Protein AF-A0A1Q6M5V7-F1 (afdb_monomer_lite)

Sequence (287 aa):
MIRSYKEEQELKEKILELRKKNYPYDKIAMELGTNESRVKLIIGLLVEEGKLDSLATNLYKKETEEKLKQILSMAKAKRNVSEISSSLGISVDRTYLYLDRLVEEGRLSIAEVYQCADEEIEKRVIELRKAGLGQREIMKEMKITKQDTLRRILDKLFSEGKIDSYKKVDKTKKRIVELLKYGYNAEEISRQLVKDEQNIRSLMAELIRDGVITQDEITQAREAKKEKIIELIRQGKGRREIIQKIGIKYKDLGDFLREIIESGELKKNKESSKVNRRDLIEQDDGR

Secondary structure (DSSP, 8-state):
----HHHHHHHHHHHHHHHHTT--HHHHHHHTT--HHHHHHHHHHHHHTTSS-GGGG-HHHHHHHHHHHHHHHHHHTT--HHHHHHHHT--HHHHHHHHHHHHHTTSS-HHHHHHH--SHHHHHHHHHHHTT--HHHHHHHTT---HHHHHHHHHHHHHTTSSS--S---HHHHHHHHHHHTT--HHHHHHHHT--HHHHHHHHHHHHHTTSS-HHHHHHHHHHHHHHHHHHHHTT--HHHHHHHHT--HHHHHHHHHHHHHTTSS---SSTTTTTTSTTSS-----

pLDDT: mean 75.74, std 14.86, range [33.25, 94.25]

Structure (mmCIF, N/CA/C/O backbone):
data_AF-A0A1Q6M5V7-F1
#
_entry.id   AF-A0A1Q6M5V7-F1
#
loop_
_atom_site.group_PDB
_atom_site.id
_atom_site.type_symbol
_atom_site.label_atom_id
_atom_site.label_alt_id
_atom_site.label_comp_id
_atom_site.label_asym_id
_atom_site.label_entity_id
_atom_site.label_seq_id
_atom_site.pdbx_PDB_ins_code
_atom_site.Cartn_x
_atom_site.Cartn_y
_atom_site.Cartn_z
_atom_site.occupancy
_atom_site.B_iso_or_equiv
_atom_site.auth_seq_id
_atom_site.auth_comp_id
_atom_site.auth_asym_id
_atom_site.auth_atom_id
_atom_site.pdbx_PDB_model_num
ATOM 1 N N . MET A 1 1 ? 31.500 0.461 -64.114 1.00 44.25 1 MET A N 1
ATOM 2 C CA . MET A 1 1 ? 31.671 1.921 -63.956 1.00 44.25 1 MET A CA 1
ATOM 3 C C . MET A 1 1 ? 32.237 2.184 -62.575 1.00 44.25 1 MET A C 1
ATOM 5 O O . MET A 1 1 ? 31.584 1.839 -61.598 1.00 44.25 1 MET A O 1
ATOM 9 N N . ILE A 1 2 ? 33.458 2.708 -62.499 1.00 50.44 2 ILE A N 1
ATOM 10 C CA . ILE A 1 2 ? 34.070 3.164 -61.247 1.00 50.44 2 ILE A CA 1
ATOM 11 C C . ILE A 1 2 ? 33.479 4.553 -60.989 1.00 50.44 2 ILE A C 1
ATOM 13 O O . ILE A 1 2 ? 33.695 5.450 -61.800 1.00 50.44 2 ILE A O 1
ATOM 17 N N . ARG A 1 3 ? 32.662 4.708 -59.939 1.00 58.41 3 ARG A N 1
ATOM 18 C CA . ARG A 1 3 ? 32.205 6.037 -59.499 1.00 58.41 3 ARG A CA 1
ATOM 19 C C . ARG A 1 3 ? 33.425 6.857 -59.095 1.00 58.41 3 ARG A C 1
ATOM 21 O O . ARG A 1 3 ? 34.374 6.308 -58.535 1.00 58.41 3 ARG A O 1
ATOM 28 N N . SER A 1 4 ? 33.414 8.149 -59.398 1.00 71.38 4 SER A N 1
ATOM 29 C CA . SER A 1 4 ? 34.496 9.040 -58.976 1.00 71.38 4 SER A CA 1
ATOM 30 C C . SER A 1 4 ? 34.565 9.064 -57.445 1.00 71.38 4 SER A C 1
ATOM 32 O O . SER A 1 4 ? 33.529 9.103 -56.785 1.00 71.38 4 SER A O 1
ATOM 34 N N . TYR A 1 5 ? 35.771 9.089 -56.867 1.00 73.62 5 TYR A N 1
ATOM 35 C CA . TYR A 1 5 ? 35.983 9.229 -55.415 1.00 73.62 5 TYR A CA 1
ATOM 36 C C . TYR A 1 5 ? 35.168 10.392 -54.819 1.00 73.62 5 TYR A C 1
ATOM 38 O O . TYR A 1 5 ? 34.670 10.320 -53.699 1.00 73.62 5 TYR A O 1
ATOM 46 N N . LYS A 1 6 ? 34.967 11.452 -55.610 1.00 76.81 6 LYS A N 1
ATOM 47 C CA . LYS A 1 6 ? 34.149 12.607 -55.237 1.00 76.81 6 LYS A CA 1
ATOM 48 C C . LYS A 1 6 ? 32.654 12.270 -55.122 1.00 76.81 6 LYS A C 1
ATOM 50 O O . LYS A 1 6 ? 32.013 12.678 -54.162 1.00 76.81 6 LYS A O 1
ATOM 55 N N . GLU A 1 7 ? 32.117 11.476 -56.047 1.00 77.75 7 GLU A N 1
ATOM 56 C CA . GLU A 1 7 ? 30.711 11.036 -56.041 1.00 77.75 7 GLU A CA 1
ATOM 57 C C . GLU A 1 7 ? 30.419 10.066 -54.888 1.00 77.75 7 GLU A C 1
ATOM 59 O O . GLU A 1 7 ? 29.315 10.041 -54.343 1.00 77.75 7 GLU A O 1
ATOM 64 N N . GLU A 1 8 ? 31.406 9.254 -54.502 1.00 79.75 8 GLU A N 1
ATOM 65 C CA . GLU A 1 8 ? 31.285 8.335 -53.369 1.00 79.75 8 GLU A CA 1
ATOM 66 C C . GLU A 1 8 ? 31.264 9.079 -52.026 1.00 79.75 8 GLU A C 1
ATOM 68 O O . GLU A 1 8 ? 30.464 8.742 -51.146 1.00 79.75 8 GLU A O 1
ATOM 73 N N . GLN A 1 9 ? 32.045 10.154 -51.912 1.00 83.56 9 GLN A N 1
ATOM 74 C CA . GLN A 1 9 ? 32.042 11.044 -50.752 1.00 83.56 9 GLN A CA 1
ATOM 75 C C . GLN A 1 9 ? 30.733 11.833 -50.646 1.00 83.56 9 GLN A C 1
ATOM 77 O O . GLN A 1 9 ? 30.125 11.851 -49.577 1.00 83.56 9 GLN A O 1
ATOM 82 N N . GLU A 1 10 ? 30.244 12.397 -51.753 1.00 87.56 10 GLU A N 1
ATOM 83 C CA . GLU A 1 10 ? 28.953 13.099 -51.788 1.00 87.56 10 GLU A CA 1
ATOM 84 C C . GLU A 1 10 ? 27.783 12.171 -51.423 1.00 87.56 10 GLU A C 1
ATOM 86 O O . GLU A 1 10 ? 26.876 12.558 -50.682 1.00 87.56 10 GLU A O 1
ATOM 91 N N . LEU A 1 11 ? 27.802 10.918 -51.894 1.00 88.19 11 LEU A N 1
ATOM 92 C CA . LEU A 1 11 ? 26.802 9.919 -51.514 1.00 88.19 11 LEU A CA 1
ATOM 93 C C . LEU A 1 11 ? 26.851 9.623 -50.008 1.00 88.19 11 LEU A C 1
ATOM 95 O O . LEU A 1 11 ? 25.809 9.527 -49.359 1.00 88.19 11 LEU A O 1
ATOM 99 N N . LYS A 1 12 ? 28.054 9.486 -49.446 1.00 90.19 12 LYS A N 1
ATOM 100 C CA . LYS A 1 12 ? 28.259 9.227 -48.019 1.00 90.19 12 LYS A CA 1
ATOM 101 C C . LYS A 1 12 ? 27.789 10.390 -47.140 1.00 90.19 12 LYS A C 1
ATOM 103 O O . LYS A 1 12 ? 27.168 10.139 -46.108 1.00 90.19 12 LYS A O 1
ATOM 108 N N . GLU A 1 13 ? 28.018 11.634 -47.553 1.00 90.94 13 GLU A N 1
ATOM 109 C CA . GLU A 1 13 ? 27.519 12.830 -46.857 1.00 90.94 13 GLU A CA 1
ATOM 110 C C . GLU A 1 13 ? 25.989 12.922 -46.894 1.00 90.94 13 GLU A C 1
ATOM 112 O O . GLU A 1 13 ? 25.360 13.101 -45.850 1.00 90.94 13 GLU A O 1
ATOM 117 N N . LYS A 1 14 ? 25.365 12.681 -48.053 1.00 91.88 14 LYS A N 1
ATOM 118 C CA . LYS A 1 14 ? 23.895 12.663 -48.171 1.00 91.88 14 LYS A CA 1
ATOM 119 C C . LYS A 1 14 ? 23.256 11.566 -47.313 1.00 91.88 14 LYS A C 1
ATOM 121 O O . LYS A 1 14 ? 22.248 11.805 -46.648 1.00 91.88 14 LYS A O 1
ATOM 126 N N . ILE A 1 15 ? 23.857 10.373 -47.264 1.00 91.56 15 ILE A N 1
ATOM 127 C CA . ILE A 1 15 ? 23.401 9.284 -46.382 1.00 91.56 15 ILE A CA 1
ATOM 128 C C . ILE A 1 15 ? 23.544 9.677 -44.906 1.00 91.56 15 ILE A C 1
ATOM 130 O O . ILE A 1 15 ? 22.645 9.391 -44.114 1.00 91.56 15 ILE A O 1
ATOM 134 N N . LEU A 1 16 ? 24.635 10.350 -44.526 1.00 91.06 16 LEU A N 1
ATOM 135 C CA . LEU A 1 16 ? 24.834 10.853 -43.166 1.00 91.06 16 LEU A CA 1
ATOM 136 C C . LEU A 1 16 ? 23.733 11.848 -42.766 1.00 91.06 16 LEU A C 1
ATOM 138 O O . LEU A 1 16 ? 23.158 11.716 -41.684 1.00 91.06 16 LEU A O 1
ATOM 142 N N . GLU A 1 17 ? 23.412 12.814 -43.629 1.00 90.94 17 GLU A N 1
ATOM 143 C CA . GLU A 1 17 ? 22.353 13.800 -43.381 1.00 90.94 17 GLU A CA 1
ATOM 144 C C . GLU A 1 17 ? 20.973 13.153 -43.233 1.00 90.94 17 GLU A C 1
ATOM 146 O O . GLU A 1 17 ? 20.269 13.407 -42.251 1.00 90.94 17 GLU A O 1
ATOM 151 N N . LEU A 1 18 ? 20.593 12.276 -44.168 1.00 90.00 18 LEU A N 1
ATOM 152 C CA . LEU A 1 18 ? 19.302 11.585 -44.121 1.00 90.00 18 LEU A CA 1
ATOM 153 C C . LEU A 1 18 ? 19.204 10.655 -42.907 1.00 90.00 18 LEU A C 1
ATOM 155 O O . LEU A 1 18 ? 18.163 10.585 -42.248 1.00 90.00 18 LEU A O 1
ATOM 159 N N . ARG A 1 19 ? 20.300 9.982 -42.534 1.00 88.62 19 ARG A N 1
ATOM 160 C CA . ARG A 1 19 ? 20.301 9.108 -41.358 1.00 88.62 19 ARG A CA 1
ATOM 161 C C . ARG A 1 19 ? 20.229 9.884 -40.045 1.00 88.62 19 ARG A C 1
ATOM 163 O O . ARG A 1 19 ? 19.586 9.406 -39.111 1.00 88.62 19 ARG A O 1
ATOM 170 N N . LYS A 1 20 ? 20.808 11.088 -39.967 1.00 86.19 20 LYS A N 1
ATOM 171 C CA . LYS A 1 20 ? 20.613 12.001 -38.823 1.00 86.19 20 LYS A CA 1
ATOM 172 C C . LYS A 1 20 ? 19.150 12.423 -38.661 1.00 86.19 20 LYS A C 1
ATOM 174 O O . LYS A 1 20 ? 18.711 12.617 -37.533 1.00 86.19 20 LYS A O 1
ATOM 179 N N . LYS A 1 21 ? 18.383 12.472 -39.756 1.00 85.25 21 LYS A N 1
ATOM 180 C CA . LYS A 1 21 ? 16.924 12.691 -39.764 1.00 85.25 21 LYS A CA 1
ATOM 181 C C . LYS A 1 21 ? 16.102 11.413 -39.504 1.00 85.25 21 LYS A C 1
ATOM 183 O O . LYS A 1 21 ? 14.891 11.431 -39.688 1.00 85.25 21 LYS A O 1
ATOM 188 N N . ASN A 1 22 ? 16.738 10.310 -39.092 1.00 83.25 22 ASN A N 1
ATOM 189 C CA . ASN A 1 22 ? 16.116 9.004 -38.831 1.00 83.25 22 ASN A CA 1
ATOM 190 C C . ASN A 1 22 ? 15.399 8.380 -40.045 1.00 83.25 22 ASN A C 1
ATOM 192 O O . ASN A 1 22 ? 14.448 7.617 -39.883 1.00 83.25 22 ASN A O 1
ATOM 196 N N . TYR A 1 23 ? 15.864 8.644 -41.270 1.00 85.06 23 TYR A N 1
ATOM 197 C CA . TYR A 1 23 ? 15.301 7.965 -42.437 1.00 85.06 23 TYR A CA 1
ATOM 198 C C . TYR A 1 23 ? 15.685 6.470 -42.420 1.00 85.06 23 TYR A C 1
ATOM 200 O O . TYR A 1 23 ? 16.857 6.137 -42.177 1.00 85.06 23 TYR A O 1
ATOM 208 N N . PRO A 1 24 ? 14.725 5.551 -42.645 1.00 85.19 24 PRO A N 1
ATOM 209 C CA . PRO A 1 24 ? 14.988 4.122 -42.753 1.00 85.19 24 PRO A CA 1
ATOM 210 C C . PRO A 1 24 ? 15.741 3.803 -44.053 1.00 85.19 24 PRO A C 1
ATOM 212 O O . PRO A 1 24 ? 15.823 4.624 -44.968 1.00 85.19 24 PRO A O 1
ATOM 215 N N . TYR A 1 25 ? 16.381 2.635 -44.095 1.00 88.00 25 TYR A N 1
ATOM 216 C CA . TYR A 1 25 ? 17.347 2.309 -45.146 1.00 88.00 25 TYR A CA 1
ATOM 217 C C . TYR A 1 25 ? 16.731 2.278 -46.548 1.00 88.00 25 TYR A C 1
ATOM 219 O O . TYR A 1 25 ? 17.346 2.763 -47.494 1.00 88.00 25 TYR A O 1
ATOM 227 N N . ASP A 1 26 ? 15.516 1.756 -46.656 1.00 85.69 26 ASP A N 1
ATOM 228 C CA . ASP A 1 26 ? 14.690 1.702 -47.859 1.00 85.69 26 ASP A CA 1
ATOM 229 C C . ASP A 1 26 ? 14.375 3.101 -48.408 1.00 85.69 26 ASP A C 1
ATOM 231 O O . ASP A 1 26 ? 14.562 3.349 -49.600 1.00 85.69 26 ASP A O 1
ATOM 235 N N . LYS A 1 27 ? 13.987 4.050 -47.544 1.00 87.94 27 LYS A N 1
ATOM 236 C CA . LYS A 1 27 ? 13.716 5.436 -47.958 1.00 87.94 27 LYS A CA 1
ATOM 237 C C . LYS A 1 27 ? 14.973 6.145 -48.445 1.00 87.94 27 LYS A C 1
ATOM 239 O O . LYS A 1 27 ? 14.932 6.791 -49.485 1.00 87.94 27 LYS A O 1
ATOM 244 N N . ILE A 1 28 ? 16.095 5.981 -47.742 1.00 89.75 28 ILE A N 1
ATOM 245 C CA . ILE A 1 28 ? 17.386 6.544 -48.173 1.00 89.75 28 ILE A CA 1
ATOM 246 C C . ILE A 1 28 ? 17.804 5.947 -49.522 1.00 89.75 28 ILE A C 1
ATOM 248 O O . ILE A 1 28 ? 18.279 6.663 -50.401 1.00 89.75 28 ILE A O 1
ATOM 252 N N . ALA A 1 29 ? 17.628 4.634 -49.692 1.00 89.19 29 ALA A N 1
ATOM 253 C CA . ALA A 1 29 ? 17.959 3.939 -50.927 1.00 89.19 29 ALA A CA 1
ATOM 254 C C . ALA A 1 29 ? 17.121 4.449 -52.108 1.00 89.19 29 ALA A C 1
ATOM 256 O O . ALA A 1 29 ? 17.678 4.751 -53.164 1.00 89.19 29 ALA A O 1
ATOM 257 N N . MET A 1 30 ? 15.812 4.615 -51.901 1.00 88.88 30 MET A N 1
ATOM 258 C CA . MET A 1 30 ? 14.888 5.155 -52.896 1.00 88.88 30 MET A CA 1
ATOM 259 C C . MET A 1 30 ? 15.216 6.612 -53.260 1.00 88.88 30 MET A C 1
ATOM 261 O O . MET A 1 30 ? 15.307 6.935 -54.440 1.00 88.88 30 MET A O 1
ATOM 265 N N . GLU A 1 31 ? 15.444 7.477 -52.268 1.00 90.19 31 GLU A N 1
ATOM 266 C CA . GLU A 1 31 ? 15.689 8.914 -52.467 1.00 90.19 31 GLU A CA 1
ATOM 267 C C . GLU A 1 31 ? 17.035 9.201 -53.150 1.00 90.19 31 GLU A C 1
ATOM 269 O O . GLU A 1 31 ? 17.147 10.122 -53.956 1.00 90.19 31 GLU A O 1
ATOM 274 N N . LEU A 1 32 ? 18.055 8.383 -52.875 1.00 89.88 32 LEU A N 1
ATOM 275 C CA . LEU A 1 32 ? 19.396 8.541 -53.445 1.00 89.88 32 LEU A CA 1
ATOM 276 C C . LEU A 1 32 ? 19.659 7.647 -54.668 1.00 89.88 32 LEU A C 1
ATOM 278 O O . LEU A 1 32 ? 20.794 7.599 -55.149 1.00 89.88 32 LEU A O 1
ATOM 282 N N . GLY A 1 33 ? 18.650 6.918 -55.162 1.00 87.88 33 GLY A N 1
ATOM 283 C CA . GLY A 1 33 ? 18.782 6.037 -56.328 1.00 87.88 33 GLY A CA 1
ATOM 284 C C . GLY A 1 33 ? 19.848 4.946 -56.150 1.00 87.88 33 GLY A C 1
ATOM 285 O O . GLY A 1 33 ? 20.630 4.665 -57.059 1.00 87.88 33 GLY A O 1
ATOM 286 N N . THR A 1 34 ? 19.933 4.360 -54.955 1.00 88.81 34 THR A N 1
ATOM 287 C CA . THR A 1 34 ? 20.897 3.306 -54.597 1.00 88.81 34 THR A CA 1
ATOM 288 C C . THR A 1 34 ? 20.171 2.084 -54.027 1.00 88.81 34 THR A C 1
ATOM 290 O O . THR A 1 34 ? 18.952 2.068 -53.913 1.00 88.81 34 THR A O 1
ATOM 293 N N . ASN A 1 35 ? 20.907 1.029 -53.673 1.00 89.38 35 ASN A N 1
ATOM 294 C CA . ASN A 1 35 ? 20.343 -0.134 -52.989 1.00 89.38 35 ASN A CA 1
ATOM 295 C C . ASN A 1 35 ? 20.544 -0.075 -51.465 1.00 89.38 35 ASN A C 1
ATOM 297 O O . ASN A 1 35 ? 21.486 0.543 -50.958 1.00 89.38 35 ASN A O 1
ATOM 301 N N . GLU A 1 36 ? 19.653 -0.755 -50.743 1.00 87.19 36 GLU A N 1
ATOM 302 C CA . GLU A 1 36 ? 19.619 -0.790 -49.279 1.00 87.19 36 GLU A CA 1
ATOM 303 C C . GLU A 1 36 ? 20.902 -1.384 -48.676 1.00 87.19 36 GLU A C 1
ATOM 305 O O . GLU A 1 36 ? 21.429 -0.871 -47.689 1.00 87.19 36 GLU A O 1
ATOM 310 N N . SER A 1 37 ? 21.466 -2.421 -49.307 1.00 88.12 37 SER A N 1
ATOM 311 C CA . SER A 1 37 ? 22.712 -3.061 -48.867 1.00 88.12 37 SER A CA 1
ATOM 312 C C . SER A 1 37 ? 23.881 -2.074 -48.829 1.00 88.12 37 SER A C 1
ATOM 314 O O . SER A 1 37 ? 24.659 -2.067 -47.874 1.00 88.12 37 SER A O 1
ATOM 316 N N . ARG A 1 38 ? 23.981 -1.195 -49.833 1.00 88.38 38 ARG A N 1
ATOM 317 C CA . ARG A 1 38 ? 25.010 -0.155 -49.911 1.00 88.38 38 ARG A CA 1
ATOM 318 C C . ARG A 1 38 ? 24.778 0.946 -48.879 1.00 88.38 38 ARG A C 1
ATOM 320 O O . ARG A 1 38 ? 25.739 1.400 -48.267 1.00 88.38 38 ARG A O 1
ATOM 327 N N . VAL A 1 39 ? 23.525 1.325 -48.623 1.00 89.12 39 VAL A N 1
ATOM 328 C CA . VAL A 1 39 ? 23.183 2.265 -47.540 1.00 89.12 39 VAL A CA 1
ATOM 329 C C . VAL A 1 39 ? 23.568 1.688 -46.173 1.00 89.12 39 VAL A C 1
ATOM 331 O O . VAL A 1 39 ? 24.176 2.385 -45.360 1.00 89.12 39 VAL A O 1
ATOM 334 N N . LYS A 1 40 ? 23.282 0.403 -45.928 1.00 89.62 40 LYS A N 1
ATOM 335 C CA . LYS A 1 40 ? 23.640 -0.298 -44.686 1.00 89.62 40 LYS A CA 1
ATOM 336 C C . LYS A 1 40 ? 25.155 -0.344 -44.469 1.00 89.62 40 LYS A C 1
ATOM 338 O O . LYS A 1 40 ? 25.605 -0.052 -43.364 1.00 89.62 40 LYS A O 1
ATOM 343 N N . LEU A 1 41 ? 25.925 -0.652 -45.518 1.00 89.94 41 LEU A N 1
ATOM 344 C CA . LEU A 1 41 ? 27.392 -0.642 -45.486 1.00 89.94 41 LEU A CA 1
ATOM 345 C C . LEU A 1 41 ? 27.931 0.750 -45.122 1.00 89.94 41 LEU A C 1
ATOM 347 O O . LEU A 1 41 ? 28.736 0.882 -44.206 1.00 89.94 41 LEU A O 1
ATOM 351 N N . ILE A 1 42 ? 27.450 1.793 -45.804 1.00 90.44 42 ILE A N 1
ATOM 352 C CA . ILE A 1 42 ? 27.909 3.171 -45.585 1.00 90.44 42 ILE A CA 1
ATOM 353 C C . ILE A 1 42 ? 27.566 3.652 -44.171 1.00 90.44 42 ILE A C 1
ATOM 355 O O . ILE A 1 42 ? 28.392 4.297 -43.531 1.00 90.44 42 ILE A O 1
ATOM 35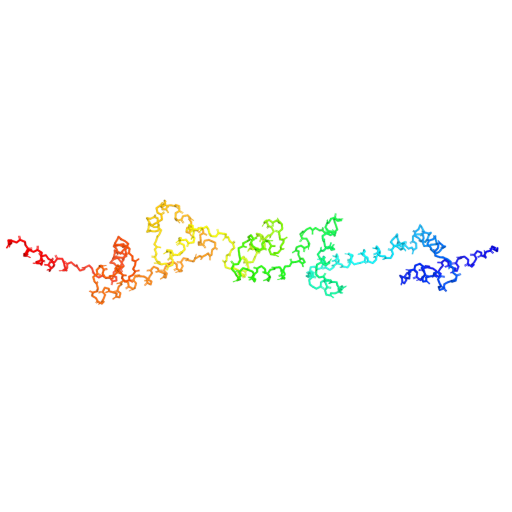9 N N . ILE A 1 43 ? 26.386 3.309 -43.647 1.00 88.81 43 ILE A N 1
ATOM 360 C CA . ILE A 1 43 ? 26.020 3.635 -42.262 1.00 88.81 43 ILE A CA 1
ATOM 361 C C . ILE A 1 43 ? 26.907 2.889 -41.259 1.00 88.81 43 ILE A C 1
ATOM 363 O O . ILE A 1 43 ? 27.291 3.491 -40.262 1.00 88.81 43 ILE A O 1
ATOM 367 N N . GLY A 1 44 ? 27.285 1.635 -41.531 1.00 87.75 44 GLY A N 1
ATOM 368 C CA . GLY A 1 44 ? 28.277 0.909 -40.728 1.00 87.75 44 GLY A CA 1
ATOM 369 C C . GLY A 1 44 ? 29.629 1.627 -40.681 1.00 87.75 44 GLY A C 1
ATOM 370 O O . GLY A 1 44 ? 30.130 1.915 -39.599 1.00 87.75 44 GLY A O 1
ATOM 371 N N . LEU A 1 45 ? 30.155 2.031 -41.841 1.00 88.88 45 LEU A N 1
ATOM 372 C CA . LEU A 1 45 ? 31.413 2.787 -41.932 1.00 88.88 45 LEU A CA 1
ATOM 373 C C . LEU A 1 45 ? 31.339 4.141 -41.208 1.00 88.88 45 LEU A C 1
ATOM 375 O O . LEU A 1 45 ? 32.287 4.557 -40.554 1.00 88.88 45 LEU A O 1
ATOM 379 N N . LEU A 1 46 ? 30.208 4.846 -41.298 1.00 88.88 46 LEU A N 1
ATOM 380 C CA . LEU A 1 46 ? 30.006 6.116 -40.589 1.00 88.88 46 LEU A CA 1
ATOM 381 C C . LEU A 1 46 ? 29.973 5.947 -39.061 1.00 88.88 46 LEU A C 1
ATOM 383 O O . LEU A 1 46 ? 30.326 6.886 -38.347 1.00 88.88 46 LEU A O 1
ATOM 387 N N . VAL A 1 47 ? 29.551 4.781 -38.563 1.00 87.88 47 VAL A N 1
ATOM 388 C CA . VAL A 1 47 ? 29.626 4.426 -37.138 1.00 87.88 47 VAL A CA 1
ATOM 389 C C . VAL A 1 47 ? 31.066 4.130 -36.727 1.00 87.88 47 VAL A C 1
ATOM 391 O O . VAL A 1 47 ? 31.513 4.645 -35.706 1.00 87.88 47 VAL A O 1
ATOM 394 N N . GLU A 1 48 ? 31.810 3.364 -37.529 1.00 87.31 48 GLU A N 1
ATOM 395 C CA . GLU A 1 48 ? 33.235 3.081 -37.285 1.00 87.31 48 GLU A CA 1
ATOM 396 C C . GLU A 1 48 ? 34.085 4.362 -37.279 1.00 87.31 48 GLU A C 1
ATOM 398 O O . GLU A 1 48 ? 34.983 4.514 -36.455 1.00 87.31 48 GLU A O 1
ATOM 403 N N . GLU A 1 49 ? 33.750 5.330 -38.137 1.00 87.75 49 GLU A N 1
ATOM 404 C CA . GLU A 1 49 ? 34.370 6.662 -38.172 1.00 87.75 49 GLU A CA 1
ATOM 405 C C . GLU A 1 49 ? 33.925 7.595 -37.031 1.00 87.75 49 GLU A C 1
ATOM 407 O O . GLU A 1 49 ? 34.379 8.738 -36.964 1.00 87.75 49 GLU A O 1
ATOM 412 N N . GLY A 1 50 ? 32.995 7.170 -36.168 1.00 83.81 50 GLY A N 1
ATOM 413 C CA . GLY A 1 50 ? 32.459 7.982 -35.070 1.00 83.81 50 GLY A CA 1
ATOM 414 C C . GLY A 1 50 ? 31.552 9.141 -35.505 1.00 83.81 50 GLY A C 1
ATOM 415 O O . GLY A 1 50 ? 31.183 9.982 -34.687 1.00 83.81 50 GLY A O 1
ATOM 416 N N . LYS A 1 51 ? 31.163 9.209 -36.785 1.00 86.25 51 LYS A N 1
ATOM 417 C CA . LYS A 1 51 ? 30.253 10.244 -37.319 1.00 86.25 51 LYS A CA 1
ATOM 418 C C . LYS A 1 51 ? 28.782 9.957 -37.008 1.00 86.25 51 LYS A C 1
ATOM 420 O O . LYS A 1 51 ? 27.951 10.867 -37.077 1.00 86.25 51 LYS A O 1
ATOM 425 N N . LEU A 1 52 ? 28.460 8.705 -36.686 1.00 85.31 52 LEU A N 1
ATOM 426 C CA . LEU A 1 52 ? 27.154 8.241 -36.224 1.00 85.31 52 LEU A CA 1
ATOM 427 C C . LEU A 1 52 ? 27.303 7.402 -34.948 1.00 85.31 52 LEU A C 1
ATOM 429 O O . LEU A 1 52 ? 28.285 6.691 -34.774 1.00 85.31 52 LEU A O 1
ATOM 433 N N . ASP A 1 53 ? 26.292 7.452 -34.077 1.00 80.31 53 ASP A N 1
ATOM 434 C CA . ASP A 1 53 ? 26.188 6.545 -32.927 1.00 80.31 53 ASP A CA 1
ATOM 435 C C . ASP A 1 53 ? 25.999 5.096 -33.413 1.00 80.31 53 ASP A C 1
ATOM 437 O O . ASP A 1 53 ? 25.303 4.861 -34.401 1.00 80.31 53 ASP A O 1
ATOM 441 N N . SER A 1 54 ? 26.551 4.122 -32.688 1.00 79.19 54 SER A N 1
ATOM 442 C CA . SER A 1 54 ? 26.326 2.679 -32.868 1.00 79.19 54 SER A CA 1
ATOM 443 C C . SER A 1 54 ? 24.866 2.273 -33.137 1.00 79.19 54 SER A C 1
ATOM 445 O O . SER A 1 54 ? 24.592 1.390 -33.960 1.00 79.19 54 SER A O 1
ATOM 447 N N . LEU A 1 55 ? 23.906 2.966 -32.516 1.00 79.00 55 LEU A N 1
ATOM 448 C CA . LEU A 1 55 ? 22.471 2.726 -32.673 1.00 79.00 55 LEU A CA 1
ATOM 449 C C . LEU A 1 55 ? 21.916 3.227 -34.010 1.00 79.00 55 LEU A C 1
ATOM 451 O O . LEU A 1 55 ? 20.817 2.843 -34.407 1.00 79.00 55 LEU A O 1
ATOM 455 N N . ALA A 1 56 ? 22.676 4.017 -34.770 1.00 76.75 56 ALA A N 1
ATOM 456 C CA . ALA A 1 56 ? 22.307 4.430 -36.118 1.00 76.75 56 ALA A CA 1
ATOM 457 C C . ALA A 1 56 ? 22.193 3.246 -37.086 1.00 76.75 56 ALA A C 1
ATOM 459 O O . ALA A 1 56 ? 21.641 3.418 -38.167 1.00 76.75 56 ALA A O 1
ATOM 460 N N . THR A 1 57 ? 22.636 2.042 -36.720 1.00 79.56 57 THR A N 1
ATOM 461 C CA . THR A 1 57 ? 22.393 0.814 -37.492 1.00 79.56 57 THR A CA 1
ATOM 462 C C . THR A 1 57 ? 21.000 0.207 -37.260 1.00 79.56 57 THR A C 1
ATOM 464 O O . THR A 1 57 ? 20.515 -0.591 -38.058 1.00 79.56 57 THR A O 1
ATOM 467 N N . ASN A 1 58 ? 20.303 0.607 -36.194 1.00 79.00 58 ASN A N 1
ATOM 468 C CA . ASN A 1 58 ? 18.981 0.097 -35.850 1.00 79.00 58 ASN A CA 1
ATOM 469 C C . ASN A 1 58 ? 18.120 1.221 -35.256 1.00 79.00 58 ASN A C 1
ATOM 471 O O . ASN A 1 58 ? 18.155 1.472 -34.052 1.00 79.00 58 ASN A O 1
ATOM 475 N N . LEU A 1 59 ? 17.322 1.875 -36.110 1.00 75.06 59 LEU A N 1
ATOM 476 C CA . LEU A 1 59 ? 16.465 2.995 -35.700 1.00 75.06 59 LEU A CA 1
ATOM 477 C C . LEU A 1 59 ? 15.503 2.618 -34.573 1.00 75.06 59 LEU A C 1
ATOM 479 O O . LEU A 1 59 ? 15.302 3.415 -33.670 1.00 75.06 59 LEU A O 1
ATOM 483 N N . TYR A 1 60 ? 14.979 1.391 -34.569 1.00 70.06 60 TYR A N 1
ATOM 484 C CA . TYR A 1 60 ? 14.075 0.931 -33.517 1.00 70.06 60 TYR A CA 1
ATOM 485 C C . TYR A 1 60 ? 14.766 0.877 -32.144 1.00 70.06 60 TYR A C 1
ATOM 487 O O . TYR A 1 60 ? 14.236 1.363 -31.141 1.00 70.06 60 TYR A O 1
ATOM 495 N N . LYS A 1 61 ? 15.985 0.323 -32.086 1.00 74.88 61 LYS A N 1
ATOM 496 C CA . LYS A 1 61 ? 16.791 0.327 -30.855 1.00 74.88 61 LYS A CA 1
ATOM 497 C C . LYS A 1 61 ? 17.185 1.749 -30.454 1.00 74.88 61 LYS A C 1
ATOM 499 O O . LYS A 1 61 ? 17.148 2.057 -29.268 1.00 74.88 61 LYS A O 1
ATOM 504 N N . LYS A 1 62 ? 17.499 2.612 -31.425 1.00 75.62 62 LYS A N 1
ATOM 505 C CA . LYS A 1 62 ? 17.820 4.026 -31.195 1.00 75.62 62 LYS A CA 1
ATOM 506 C C . LYS A 1 62 ? 16.652 4.790 -30.565 1.00 75.62 62 LYS A C 1
ATOM 508 O O . LYS A 1 62 ? 16.836 5.405 -29.523 1.00 75.62 62 LYS A O 1
ATOM 513 N N . GLU A 1 63 ? 15.452 4.685 -31.131 1.00 75.56 63 GLU A N 1
ATOM 514 C CA . GLU A 1 63 ? 14.239 5.316 -30.590 1.00 75.56 63 GLU A CA 1
ATOM 515 C C . GLU A 1 63 ? 13.899 4.807 -29.183 1.00 75.56 63 GLU A C 1
ATOM 517 O O . GLU A 1 63 ? 13.468 5.569 -28.318 1.00 75.56 63 GLU A O 1
ATOM 522 N N . THR A 1 64 ? 14.102 3.510 -28.934 1.00 79.06 64 THR A N 1
ATOM 523 C CA . THR A 1 64 ? 13.884 2.917 -27.608 1.00 79.06 64 THR A CA 1
ATOM 524 C C . THR A 1 64 ? 14.876 3.472 -26.583 1.00 79.06 64 THR A C 1
ATOM 526 O O . THR A 1 64 ? 14.484 3.823 -25.472 1.00 79.06 64 THR A O 1
ATOM 529 N N . GLU A 1 65 ? 16.148 3.604 -26.958 1.00 83.19 65 GLU A N 1
ATOM 530 C CA . GLU A 1 65 ? 17.187 4.174 -26.098 1.00 83.19 65 GLU A CA 1
ATOM 531 C C . GLU A 1 65 ? 16.972 5.673 -25.839 1.00 83.19 65 GLU A C 1
ATOM 533 O O . GLU A 1 65 ? 17.193 6.157 -24.730 1.00 83.19 65 GLU A O 1
ATOM 538 N N . GLU A 1 66 ? 16.495 6.422 -26.833 1.00 85.06 66 GLU A N 1
ATOM 539 C CA . GLU A 1 66 ? 16.118 7.830 -26.670 1.00 85.06 66 GLU A CA 1
ATOM 540 C C . GLU A 1 66 ? 14.963 7.989 -25.671 1.00 85.06 66 GLU A C 1
ATOM 542 O O . GLU A 1 66 ? 15.040 8.840 -24.781 1.00 85.06 66 GLU A O 1
ATOM 547 N N . LYS A 1 67 ? 13.94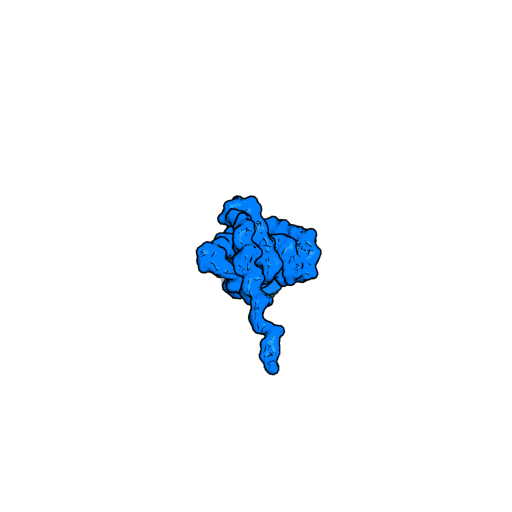6 7.119 -25.735 1.00 85.00 67 LYS A N 1
ATOM 548 C CA . LYS A 1 67 ? 12.865 7.073 -24.734 1.00 85.00 67 LYS A CA 1
ATOM 549 C C . LYS A 1 67 ? 13.395 6.735 -23.343 1.00 85.00 67 LYS A C 1
ATOM 551 O O . LYS A 1 67 ? 13.044 7.420 -22.388 1.00 85.00 67 LYS A O 1
ATOM 556 N N . LEU A 1 68 ? 14.280 5.744 -23.221 1.00 86.50 68 LEU A N 1
ATOM 557 C CA . LEU A 1 68 ? 14.917 5.392 -21.946 1.00 86.50 68 LEU A CA 1
ATOM 558 C C . LEU A 1 68 ? 15.701 6.573 -21.356 1.00 86.50 68 LEU A C 1
ATOM 560 O O . LEU A 1 68 ? 15.575 6.851 -20.167 1.00 86.50 68 LEU A O 1
ATOM 564 N N . LYS A 1 69 ? 16.450 7.322 -22.175 1.00 88.75 69 LYS A N 1
ATOM 565 C CA . LYS A 1 69 ? 17.166 8.535 -21.738 1.00 88.75 69 LYS A CA 1
ATOM 566 C C . LYS A 1 69 ? 16.213 9.630 -21.254 1.00 88.75 69 LYS A C 1
ATOM 568 O O . LYS A 1 69 ? 16.480 10.255 -20.227 1.00 88.75 69 LYS A O 1
ATOM 573 N N . GLN A 1 70 ? 15.106 9.855 -21.960 1.00 88.75 70 GLN A N 1
ATOM 574 C CA . GLN A 1 70 ? 14.103 10.845 -21.560 1.00 88.75 70 GLN A CA 1
ATOM 575 C C . GLN A 1 70 ? 13.429 10.443 -20.242 1.00 88.75 70 GLN A C 1
ATOM 577 O O . GLN A 1 70 ? 13.423 11.241 -19.305 1.00 88.75 70 GLN A O 1
ATOM 582 N N . ILE A 1 71 ? 12.979 9.190 -20.121 1.00 86.44 71 ILE A N 1
ATOM 583 C CA . ILE A 1 71 ? 12.395 8.639 -18.887 1.00 86.44 71 ILE A CA 1
ATOM 584 C C . ILE A 1 71 ? 13.386 8.746 -17.730 1.00 86.44 71 ILE A C 1
ATOM 586 O O . ILE A 1 71 ? 13.022 9.239 -16.670 1.00 86.44 71 ILE A O 1
ATOM 590 N N . LEU A 1 72 ? 14.651 8.377 -17.942 1.00 86.12 72 LEU A N 1
ATOM 591 C CA . LEU A 1 72 ? 15.719 8.498 -16.951 1.00 86.12 72 LEU A CA 1
ATOM 592 C C . LEU A 1 72 ? 15.889 9.942 -16.458 1.00 86.12 72 LEU A C 1
ATOM 594 O O . LEU A 1 72 ? 16.004 10.171 -15.256 1.00 86.12 72 LEU A O 1
ATOM 598 N N . SER A 1 73 ? 15.900 10.919 -17.371 1.00 88.19 73 SER A N 1
ATOM 599 C CA . SER A 1 73 ? 16.046 12.336 -17.014 1.00 88.19 73 SER A CA 1
ATOM 600 C C . SER A 1 73 ? 14.854 12.860 -16.209 1.00 88.19 73 SER A C 1
ATOM 602 O O . SER A 1 73 ? 15.039 13.546 -15.205 1.00 88.19 73 SER A O 1
ATOM 604 N N . MET A 1 74 ? 13.635 12.483 -16.601 1.00 85.56 74 MET A N 1
ATOM 605 C CA . MET A 1 74 ? 12.409 12.881 -15.913 1.00 85.56 74 MET A CA 1
ATOM 606 C C . MET A 1 74 ? 12.276 12.189 -14.555 1.00 85.56 74 MET A C 1
ATOM 608 O O . MET A 1 74 ? 11.850 12.822 -13.591 1.00 85.56 74 MET A O 1
ATOM 612 N N . ALA A 1 75 ? 12.706 10.929 -14.466 1.00 78.56 75 ALA A N 1
ATOM 613 C CA . ALA A 1 75 ? 12.739 10.172 -13.226 1.00 78.56 75 ALA A CA 1
ATOM 614 C C . ALA A 1 75 ? 13.741 10.777 -12.228 1.00 78.56 75 ALA A C 1
ATOM 616 O O . ALA A 1 75 ? 13.407 11.060 -11.082 1.00 78.56 75 ALA A O 1
ATOM 617 N N . LYS A 1 76 ? 14.959 11.110 -12.669 1.00 80.19 76 LYS A N 1
ATOM 618 C CA . LYS A 1 76 ? 15.929 11.821 -11.813 1.00 80.19 76 LYS A CA 1
ATOM 619 C C . LYS A 1 76 ? 15.455 13.218 -11.399 1.00 80.19 76 LYS A C 1
ATOM 621 O O . LYS A 1 76 ? 15.821 13.693 -10.328 1.00 80.19 76 LYS A O 1
ATOM 626 N N . ALA A 1 77 ? 14.607 13.851 -12.209 1.00 80.12 77 ALA A N 1
ATOM 627 C CA . ALA A 1 77 ? 13.919 15.096 -11.874 1.00 80.12 77 ALA A CA 1
ATOM 628 C C . ALA A 1 77 ? 12.683 14.906 -10.968 1.00 80.12 77 ALA A C 1
ATOM 630 O O . ALA A 1 77 ? 11.976 15.878 -10.712 1.00 80.12 77 ALA A O 1
ATOM 631 N N . LYS A 1 78 ? 12.429 13.684 -10.476 1.00 73.19 78 LYS A N 1
ATOM 632 C CA . LYS A 1 78 ? 11.323 13.321 -9.574 1.00 73.19 78 LYS A CA 1
ATOM 633 C C . LYS A 1 78 ? 9.926 13.596 -10.141 1.00 73.19 78 LYS A C 1
ATOM 635 O O . LYS A 1 78 ? 8.992 13.844 -9.385 1.00 73.19 78 LYS A O 1
ATOM 640 N N . ARG A 1 79 ? 9.773 13.569 -11.469 1.00 73.56 79 ARG A N 1
ATOM 641 C CA . ARG A 1 79 ? 8.447 13.626 -12.104 1.00 73.56 79 ARG A CA 1
ATOM 642 C C . ARG A 1 79 ? 7.705 12.322 -11.888 1.00 73.56 79 ARG A C 1
ATOM 644 O O . ARG A 1 79 ? 8.328 11.259 -11.868 1.00 73.56 79 ARG A O 1
ATOM 651 N N . ASN A 1 80 ? 6.383 12.399 -11.762 1.00 70.06 80 ASN A N 1
ATOM 652 C CA . ASN A 1 80 ? 5.604 11.193 -11.521 1.00 70.06 80 ASN A CA 1
ATOM 653 C C . ASN A 1 80 ? 5.398 10.353 -12.799 1.00 70.06 80 ASN A C 1
ATOM 655 O O . ASN A 1 80 ? 5.521 10.847 -13.922 1.00 70.06 80 ASN A O 1
ATOM 659 N N . VAL A 1 81 ? 5.097 9.060 -12.649 1.00 68.69 81 VAL A N 1
ATOM 660 C CA . VAL A 1 81 ? 4.932 8.135 -13.791 1.00 68.69 81 VAL A CA 1
ATOM 661 C C . VAL A 1 81 ? 3.849 8.605 -14.775 1.00 68.69 81 VAL A C 1
ATOM 663 O O . VAL A 1 81 ? 4.020 8.459 -15.988 1.00 68.69 81 VAL A O 1
ATOM 666 N N . SER A 1 82 ? 2.772 9.217 -14.283 1.00 65.88 82 SER A N 1
ATOM 667 C CA . SER A 1 82 ? 1.648 9.719 -15.085 1.00 65.88 82 SER A CA 1
ATOM 668 C C . SER A 1 82 ? 2.053 10.952 -15.913 1.00 65.88 82 SER A C 1
ATOM 670 O O . SER A 1 82 ? 1.696 11.062 -17.089 1.00 65.88 82 SER A O 1
ATOM 672 N N . GLU A 1 83 ? 2.887 11.836 -15.360 1.00 72.62 83 GLU A N 1
ATOM 673 C CA . GLU A 1 83 ? 3.518 12.961 -16.065 1.00 72.62 83 GLU A CA 1
ATOM 674 C C . GLU A 1 83 ? 4.512 12.487 -17.129 1.00 72.62 83 GLU A C 1
ATOM 676 O O . GLU A 1 83 ? 4.546 13.036 -18.234 1.00 72.62 83 GLU A O 1
ATOM 681 N N . ILE A 1 84 ? 5.313 11.462 -16.818 1.00 78.19 84 ILE A N 1
ATOM 682 C CA . ILE A 1 84 ? 6.266 10.855 -17.758 1.00 78.19 84 ILE A CA 1
ATOM 683 C C . ILE A 1 84 ? 5.517 10.213 -18.929 1.00 78.19 84 ILE A C 1
ATOM 685 O O . ILE A 1 84 ? 5.829 10.477 -20.089 1.00 78.19 84 ILE A O 1
ATOM 689 N N . SER A 1 85 ? 4.487 9.424 -18.623 1.00 74.31 85 SER A N 1
ATOM 690 C CA . SER A 1 85 ? 3.589 8.788 -19.590 1.00 74.31 85 SER A CA 1
ATOM 691 C C . SER A 1 85 ? 2.949 9.818 -20.524 1.00 74.31 85 SER A C 1
ATOM 693 O O . SER A 1 85 ? 3.049 9.688 -21.746 1.00 74.31 85 SER A O 1
ATOM 695 N N . SER A 1 86 ? 2.378 10.882 -19.954 1.00 78.06 86 SER A N 1
ATOM 696 C CA . SER A 1 86 ? 1.712 11.945 -20.712 1.00 78.06 86 SER A CA 1
ATOM 697 C C . SER A 1 86 ? 2.688 12.734 -21.588 1.00 78.06 86 SER A C 1
ATOM 699 O O . SER A 1 86 ? 2.394 12.994 -22.751 1.00 78.06 86 SER A O 1
ATOM 701 N N . SER A 1 87 ? 3.876 13.066 -21.070 1.00 82.81 87 SER A N 1
ATOM 702 C CA . SER A 1 87 ? 4.890 13.833 -21.817 1.00 82.81 87 SER A CA 1
ATOM 703 C C . SER A 1 87 ? 5.469 13.055 -22.999 1.00 82.81 87 SER A C 1
ATOM 705 O O . SER A 1 87 ? 5.867 13.651 -23.996 1.00 82.81 87 SER A O 1
ATOM 707 N N . LEU A 1 88 ? 5.534 11.727 -22.885 1.00 81.88 88 LEU A N 1
ATOM 708 C CA . LEU A 1 88 ? 6.109 10.845 -23.901 1.00 81.88 88 LEU A CA 1
ATOM 709 C C . LEU A 1 88 ? 5.060 10.207 -24.819 1.00 81.88 88 LEU A C 1
ATOM 711 O O . LEU A 1 88 ? 5.428 9.486 -25.748 1.00 81.88 88 LEU A O 1
ATOM 715 N N . GLY A 1 89 ? 3.767 10.441 -24.566 1.00 78.12 89 GLY A N 1
ATOM 716 C CA . GLY A 1 89 ? 2.671 9.851 -25.337 1.00 78.12 89 GLY A CA 1
ATOM 717 C C . GLY A 1 89 ? 2.649 8.318 -25.288 1.00 78.12 89 GLY A C 1
ATOM 718 O O . GLY A 1 89 ? 2.258 7.668 -26.257 1.00 78.12 89 GLY A O 1
ATOM 719 N N . ILE A 1 90 ? 3.112 7.723 -24.186 1.00 78.31 90 ILE A N 1
ATOM 720 C CA . ILE A 1 90 ? 3.128 6.268 -23.967 1.00 78.31 90 ILE A CA 1
ATOM 721 C C . ILE A 1 90 ? 2.226 5.912 -22.791 1.00 78.31 90 ILE A C 1
ATOM 723 O O . ILE A 1 90 ? 2.001 6.743 -21.922 1.00 78.31 90 ILE A O 1
ATOM 727 N N . SER A 1 91 ? 1.712 4.681 -22.736 1.00 68.56 91 SER A N 1
ATOM 728 C CA . SER A 1 91 ? 0.891 4.242 -21.603 1.00 68.56 91 SER A CA 1
ATOM 729 C C . SER A 1 91 ? 1.698 4.168 -20.307 1.00 68.56 91 SER A C 1
ATOM 731 O O . SER A 1 91 ? 2.896 3.887 -20.328 1.00 68.56 91 SER A O 1
ATOM 733 N N . VAL A 1 92 ? 1.011 4.341 -19.178 1.00 61.66 92 VAL A N 1
ATOM 734 C CA . VAL A 1 92 ? 1.578 4.198 -17.829 1.00 61.66 92 VAL A CA 1
ATOM 735 C C . VAL A 1 92 ? 2.274 2.841 -17.659 1.00 61.66 92 VAL A C 1
ATOM 737 O O . VAL A 1 92 ? 3.420 2.793 -17.218 1.00 61.66 92 VAL A O 1
ATOM 740 N N . ASP A 1 93 ? 1.653 1.752 -18.124 1.00 57.59 93 ASP A N 1
ATOM 741 C CA . ASP A 1 93 ? 2.247 0.405 -18.096 1.00 57.59 93 ASP A CA 1
ATOM 742 C C . ASP A 1 93 ? 3.571 0.323 -18.871 1.00 57.59 93 ASP A C 1
ATOM 744 O O . ASP A 1 93 ? 4.532 -0.302 -18.423 1.00 57.59 93 ASP A O 1
ATOM 748 N N . ARG A 1 94 ? 3.653 0.980 -20.037 1.00 67.06 94 ARG A N 1
ATOM 749 C CA . ARG A 1 94 ? 4.897 1.039 -20.819 1.00 67.06 94 ARG A CA 1
ATOM 750 C C . ARG A 1 94 ? 5.964 1.868 -20.119 1.00 67.06 94 ARG A C 1
ATOM 752 O O . ARG A 1 94 ? 7.138 1.527 -20.219 1.00 67.06 94 ARG A O 1
ATOM 759 N N . THR A 1 95 ? 5.577 2.924 -19.411 1.00 71.31 95 THR A N 1
ATOM 760 C CA . THR A 1 95 ? 6.505 3.712 -18.597 1.00 71.31 95 THR A CA 1
ATOM 761 C C . THR A 1 95 ? 7.105 2.868 -17.474 1.00 71.31 95 THR A C 1
ATOM 763 O O . THR A 1 95 ? 8.321 2.896 -17.302 1.00 71.31 95 THR A O 1
ATOM 766 N N . TYR A 1 96 ? 6.301 2.057 -16.774 1.00 70.44 96 TYR A N 1
ATOM 767 C CA . TYR A 1 96 ? 6.807 1.122 -15.759 1.00 70.44 96 TYR A CA 1
ATOM 768 C C . TYR A 1 96 ? 7.787 0.101 -16.342 1.00 70.44 96 TYR A C 1
ATOM 770 O O . TYR A 1 96 ? 8.876 -0.060 -15.801 1.00 70.44 96 TYR A O 1
ATOM 778 N N . LEU A 1 97 ? 7.475 -0.493 -17.499 1.00 73.44 97 LEU A N 1
ATOM 779 C CA . LEU A 1 97 ? 8.391 -1.420 -18.179 1.00 73.44 97 LEU A CA 1
ATOM 780 C C . LEU A 1 97 ? 9.751 -0.781 -18.510 1.00 73.44 97 LEU A C 1
ATOM 782 O O . LEU A 1 97 ? 10.789 -1.432 -18.405 1.00 73.44 97 LEU A O 1
ATOM 786 N N . TYR A 1 98 ? 9.769 0.491 -18.915 1.00 77.25 98 TYR A N 1
ATOM 787 C CA . TYR A 1 98 ? 11.023 1.201 -19.168 1.00 77.25 98 TYR A CA 1
ATOM 788 C C . TYR A 1 98 ? 11.776 1.558 -17.883 1.00 77.25 98 TYR A C 1
ATOM 790 O O . TYR A 1 98 ? 13.004 1.513 -17.880 1.00 77.25 98 TYR A O 1
ATOM 798 N N . LEU A 1 99 ? 11.073 1.890 -16.799 1.00 74.19 99 LEU A N 1
ATOM 799 C CA . LEU A 1 99 ? 11.689 2.134 -15.493 1.00 74.19 99 LEU A CA 1
ATOM 800 C C . LEU A 1 99 ? 12.323 0.858 -14.924 1.00 74.19 99 LEU A C 1
ATOM 802 O O . LEU A 1 99 ? 13.467 0.912 -14.477 1.00 74.19 99 LEU A O 1
ATOM 806 N N . ASP A 1 100 ? 11.637 -0.283 -15.018 1.00 71.81 100 ASP A N 1
ATOM 807 C CA . ASP A 1 100 ? 12.171 -1.592 -14.616 1.00 71.81 100 ASP A CA 1
ATOM 808 C C . ASP A 1 100 ? 13.440 -1.925 -15.401 1.00 71.81 100 ASP A C 1
ATOM 810 O O . ASP A 1 100 ? 14.467 -2.284 -14.828 1.00 71.81 100 ASP A O 1
ATOM 814 N N . ARG A 1 101 ? 13.416 -1.693 -16.715 1.00 76.06 101 ARG A N 1
ATOM 815 C CA . ARG A 1 101 ? 14.590 -1.876 -17.567 1.00 76.06 101 ARG A CA 1
ATOM 816 C C . ARG A 1 101 ? 15.756 -0.955 -17.186 1.00 76.06 101 ARG A C 1
ATOM 818 O O . ARG A 1 101 ? 16.899 -1.398 -17.175 1.00 76.06 101 ARG A O 1
ATOM 825 N N . LEU A 1 102 ? 15.499 0.310 -16.843 1.00 78.25 102 LEU A N 1
ATOM 826 C CA . LEU A 1 102 ? 16.542 1.230 -16.360 1.00 78.25 102 LEU A CA 1
ATOM 827 C C . LEU A 1 102 ? 17.153 0.773 -15.026 1.00 78.25 102 LEU A C 1
ATOM 829 O O . LEU A 1 102 ? 18.323 1.062 -14.768 1.00 78.25 102 LEU A O 1
ATOM 833 N N . VAL A 1 103 ? 16.381 0.071 -14.194 1.00 70.81 103 VAL A N 1
ATOM 834 C CA . VAL A 1 103 ? 16.861 -0.549 -12.953 1.00 70.81 103 VAL A CA 1
ATOM 835 C C . VAL A 1 103 ? 17.704 -1.785 -13.240 1.00 70.81 103 VAL A C 1
ATOM 837 O O . VAL A 1 103 ? 18.787 -1.918 -12.674 1.00 70.81 103 VAL A O 1
ATOM 840 N N . GLU A 1 104 ? 17.249 -2.664 -14.134 1.00 70.56 104 GLU A N 1
ATOM 841 C CA . GLU A 1 104 ? 18.011 -3.841 -14.576 1.00 70.56 104 GLU A CA 1
ATOM 842 C C . GLU A 1 104 ? 19.358 -3.445 -15.198 1.00 70.56 104 GLU A C 1
ATOM 844 O O . GLU A 1 104 ? 20.380 -4.071 -14.925 1.00 70.56 104 GLU A O 1
ATOM 849 N N . GLU A 1 105 ? 19.376 -2.360 -15.977 1.00 78.06 105 GLU A N 1
ATOM 850 C CA . GLU A 1 105 ? 20.585 -1.778 -16.572 1.00 78.06 105 GLU A CA 1
ATOM 851 C C . GLU A 1 105 ? 21.457 -1.011 -15.550 1.00 78.06 105 GLU A C 1
ATOM 853 O O . GLU A 1 105 ? 22.525 -0.511 -15.905 1.00 78.06 105 GLU A O 1
ATOM 858 N N . GLY A 1 106 ? 21.021 -0.879 -14.290 1.00 71.00 106 GLY A N 1
ATOM 859 C CA . GLY A 1 106 ? 21.748 -0.177 -13.225 1.00 71.00 106 GLY A CA 1
ATOM 860 C C . GLY A 1 106 ? 21.826 1.347 -13.395 1.00 71.00 106 GLY A C 1
ATOM 861 O O . GLY A 1 106 ? 22.621 2.009 -12.729 1.00 71.00 106 GLY A O 1
ATOM 862 N N . ARG A 1 107 ? 21.019 1.923 -14.293 1.00 78.06 107 ARG A N 1
ATOM 863 C CA . ARG A 1 107 ? 20.992 3.365 -14.614 1.00 78.06 107 ARG A CA 1
ATOM 864 C C . ARG A 1 107 ? 20.098 4.159 -13.664 1.00 78.06 107 ARG A C 1
ATOM 866 O O . ARG A 1 107 ? 20.300 5.367 -13.502 1.00 78.06 107 ARG A O 1
ATOM 873 N N . LEU A 1 108 ? 19.129 3.476 -13.057 1.00 72.69 108 LEU A N 1
ATOM 874 C CA . LEU A 1 108 ? 18.326 3.934 -11.929 1.00 72.69 108 LEU A CA 1
ATOM 875 C C . LEU A 1 108 ? 18.458 2.949 -10.775 1.00 72.69 108 LEU A C 1
ATOM 877 O O . LEU A 1 108 ? 18.472 1.736 -10.966 1.00 72.69 108 LEU A O 1
ATOM 881 N N . SER A 1 109 ? 18.479 3.469 -9.558 1.00 64.75 109 SER A N 1
ATOM 882 C CA . SER A 1 109 ? 18.210 2.659 -8.383 1.00 64.75 109 SER A CA 1
ATOM 883 C C . SER A 1 109 ? 16.707 2.441 -8.220 1.00 64.75 109 SER A C 1
ATOM 885 O O . SER A 1 109 ? 15.878 3.293 -8.545 1.00 64.75 109 SER A O 1
ATOM 887 N N . ILE A 1 110 ? 16.356 1.311 -7.611 1.00 57.62 110 ILE A N 1
ATOM 888 C CA . ILE A 1 110 ? 14.989 1.013 -7.173 1.00 57.62 110 ILE A CA 1
ATOM 889 C C . ILE A 1 110 ? 14.421 2.168 -6.317 1.00 57.62 110 ILE A C 1
ATOM 891 O O . ILE A 1 110 ? 13.249 2.508 -6.432 1.00 57.62 110 ILE A O 1
ATOM 895 N N . ALA A 1 111 ? 15.256 2.809 -5.491 1.00 56.06 111 ALA A N 1
ATOM 896 C CA . ALA A 1 111 ? 14.859 3.942 -4.656 1.00 56.06 111 ALA A CA 1
ATOM 897 C C . ALA A 1 111 ? 14.526 5.211 -5.463 1.00 56.06 111 ALA A C 1
ATOM 899 O O . ALA A 1 111 ? 13.602 5.926 -5.090 1.00 56.06 111 ALA A O 1
ATOM 900 N N . GLU A 1 112 ? 15.238 5.490 -6.558 1.00 61.12 112 GLU A N 1
ATOM 901 C CA . GLU A 1 112 ? 14.946 6.625 -7.449 1.00 61.12 112 GLU A CA 1
ATOM 902 C C . GLU A 1 112 ? 13.651 6.405 -8.240 1.00 61.12 112 GLU A C 1
ATOM 904 O O . GLU A 1 112 ? 12.867 7.338 -8.399 1.00 61.12 112 GLU A O 1
ATOM 909 N N . VAL A 1 113 ? 13.363 5.168 -8.657 1.00 59.22 113 VAL A N 1
ATOM 910 C CA . VAL A 1 113 ? 12.068 4.822 -9.270 1.00 59.22 113 VAL A CA 1
ATOM 911 C C . VAL A 1 113 ? 10.916 5.054 -8.287 1.00 59.22 113 VAL A C 1
ATOM 913 O O . VAL A 1 113 ? 9.897 5.632 -8.661 1.00 59.22 113 VAL A O 1
ATOM 916 N N . TYR A 1 114 ? 11.101 4.710 -7.009 1.00 58.66 114 TYR A N 1
ATOM 917 C CA . TYR A 1 114 ? 10.128 4.996 -5.946 1.00 58.66 114 TYR A CA 1
ATOM 918 C C . TYR A 1 114 ? 10.005 6.482 -5.573 1.00 58.66 114 TYR A C 1
ATOM 920 O O . TYR A 1 114 ? 9.076 6.846 -4.871 1.00 58.66 114 TYR A O 1
ATOM 928 N N . GLN A 1 115 ? 10.906 7.363 -6.018 1.00 59.44 115 GLN A N 1
ATOM 929 C CA . GLN A 1 115 ? 10.705 8.815 -5.884 1.00 59.44 115 GLN A CA 1
ATOM 930 C C . GLN A 1 115 ? 9.836 9.386 -7.016 1.00 59.44 115 GLN A C 1
ATOM 932 O O . GLN A 1 115 ? 9.338 10.501 -6.896 1.00 59.44 115 GLN A O 1
ATOM 937 N N . CYS A 1 116 ? 9.647 8.623 -8.097 1.00 53.38 116 CYS A N 1
ATOM 938 C CA . CYS A 1 116 ? 8.822 8.971 -9.260 1.00 53.38 116 CYS A CA 1
ATOM 939 C C . CYS A 1 116 ? 7.427 8.337 -9.198 1.00 53.38 116 CYS A C 1
ATOM 941 O O . CYS A 1 116 ? 6.536 8.661 -9.974 1.00 53.38 116 CYS A O 1
ATOM 943 N N . ALA A 1 117 ? 7.219 7.387 -8.301 1.00 53.00 117 ALA A N 1
ATOM 944 C CA . ALA A 1 117 ? 5.921 6.809 -8.026 1.00 53.00 117 ALA A CA 1
ATOM 945 C C . ALA A 1 117 ? 5.563 7.221 -6.606 1.00 53.00 117 ALA A C 1
ATOM 947 O O . ALA A 1 117 ? 6.341 6.908 -5.721 1.00 53.00 117 ALA A O 1
ATOM 948 N N . ASP A 1 118 ? 4.469 7.965 -6.410 1.00 59.19 118 ASP A N 1
ATOM 949 C CA . ASP A 1 118 ? 3.562 7.805 -5.254 1.00 59.19 118 ASP A CA 1
ATOM 950 C C . ASP A 1 118 ? 2.637 9.020 -5.044 1.00 59.19 118 ASP A C 1
ATOM 952 O O . ASP A 1 118 ? 2.568 9.608 -3.973 1.00 59.19 118 ASP A O 1
ATOM 956 N N . GLU A 1 119 ? 1.842 9.364 -6.060 1.00 56.94 119 GLU A N 1
ATOM 957 C CA 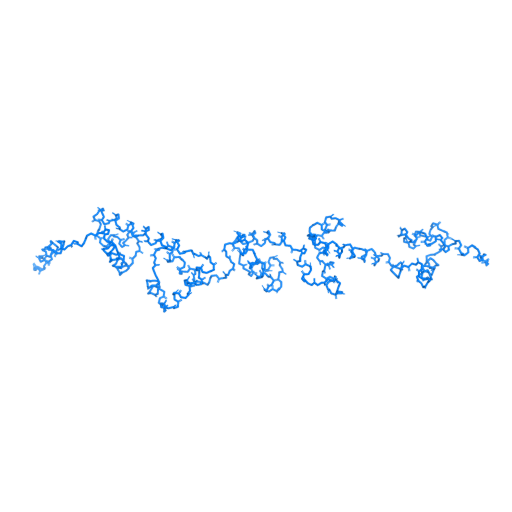. GLU A 1 119 ? 0.515 9.953 -5.808 1.00 56.94 119 GLU A CA 1
ATOM 958 C C . GLU A 1 119 ? -0.592 8.991 -6.227 1.00 56.94 119 GLU A C 1
ATOM 960 O O . GLU A 1 119 ? -1.582 8.843 -5.522 1.00 56.94 119 GLU A O 1
ATOM 965 N N . GLU A 1 120 ? -0.443 8.319 -7.367 1.00 55.62 120 GLU A N 1
ATOM 966 C CA . GLU A 1 120 ? -1.498 7.473 -7.929 1.00 55.62 120 GLU A CA 1
ATOM 967 C C . GLU A 1 120 ? -1.573 6.099 -7.244 1.00 55.62 120 GLU A C 1
ATOM 969 O O . GLU A 1 120 ? -2.666 5.628 -6.938 1.00 55.62 120 GLU A O 1
ATOM 974 N N . ILE A 1 121 ? -0.426 5.498 -6.893 1.00 65.38 121 ILE A N 1
ATOM 975 C CA . ILE A 1 121 ? -0.372 4.281 -6.062 1.00 65.38 121 ILE A CA 1
ATOM 976 C C . ILE A 1 121 ? -0.890 4.586 -4.656 1.00 65.38 121 ILE A C 1
ATOM 978 O O . ILE A 1 121 ? -1.703 3.833 -4.130 1.00 65.38 121 ILE A O 1
ATOM 982 N N . GLU A 1 122 ? -0.490 5.715 -4.069 1.00 70.50 122 GLU A N 1
ATOM 983 C CA . GLU A 1 122 ? -1.030 6.180 -2.791 1.00 70.50 122 GLU A CA 1
ATOM 984 C C . GLU A 1 122 ? -2.547 6.375 -2.851 1.00 70.50 122 GLU A C 1
ATOM 986 O O . GLU A 1 122 ? -3.265 5.795 -2.037 1.00 70.50 122 GLU A O 1
ATOM 991 N N . LYS A 1 123 ? -3.052 7.121 -3.845 1.00 69.38 123 LYS A N 1
ATOM 992 C CA . LYS A 1 123 ? -4.492 7.322 -4.079 1.00 69.38 123 LYS A CA 1
ATOM 993 C C . LYS A 1 123 ? -5.210 5.984 -4.221 1.00 69.38 123 LYS A C 1
ATOM 995 O O . LYS A 1 123 ? -6.225 5.773 -3.562 1.00 69.38 123 LYS A O 1
ATOM 1000 N N . ARG A 1 124 ? -4.655 5.044 -4.989 1.00 68.81 124 ARG A N 1
ATOM 1001 C CA . ARG A 1 124 ? -5.267 3.731 -5.201 1.00 68.81 124 ARG A CA 1
ATOM 1002 C C . ARG A 1 124 ? -5.247 2.858 -3.948 1.00 68.81 124 ARG A C 1
ATOM 1004 O O . ARG A 1 124 ? -6.243 2.208 -3.647 1.00 68.81 124 ARG A O 1
ATOM 1011 N N . VAL A 1 125 ? -4.162 2.869 -3.174 1.00 72.81 125 VAL A N 1
ATOM 1012 C CA . VAL A 1 125 ? -4.082 2.169 -1.881 1.00 72.81 125 VAL A CA 1
ATOM 1013 C C . VAL A 1 125 ? -5.084 2.763 -0.888 1.00 72.81 125 VAL A C 1
ATOM 1015 O O . VAL A 1 125 ? -5.760 2.003 -0.195 1.00 72.81 125 VAL A O 1
ATOM 1018 N N . ILE A 1 126 ? -5.249 4.090 -0.857 1.00 73.31 126 ILE A N 1
ATOM 1019 C CA . ILE A 1 126 ? -6.273 4.769 -0.048 1.00 73.31 126 ILE A CA 1
ATOM 1020 C C . ILE A 1 126 ? -7.682 4.358 -0.498 1.00 73.31 126 ILE A C 1
ATOM 1022 O O . ILE A 1 126 ? -8.501 4.006 0.348 1.00 73.31 126 ILE A O 1
ATOM 1026 N N . GLU A 1 127 ? -7.976 4.368 -1.801 1.00 73.94 127 GLU A N 1
ATOM 1027 C CA . GLU A 1 127 ? -9.272 3.950 -2.360 1.00 73.94 127 GLU A CA 1
ATOM 1028 C C . GLU A 1 127 ? -9.619 2.509 -1.984 1.00 73.94 127 GLU A C 1
ATOM 1030 O O . GLU A 1 127 ? -10.688 2.252 -1.432 1.00 73.94 127 GLU A O 1
ATOM 1035 N N . LEU A 1 128 ? -8.700 1.569 -2.220 1.00 75.62 128 LEU A N 1
ATOM 1036 C CA . LEU A 1 128 ? -8.907 0.157 -1.900 1.00 75.62 128 LEU A CA 1
ATOM 1037 C C . LEU A 1 128 ? -9.052 -0.053 -0.387 1.00 75.62 128 LEU A C 1
ATOM 1039 O O . LEU A 1 128 ? -9.849 -0.881 0.058 1.00 75.62 128 LEU A O 1
ATOM 1043 N N . ARG A 1 129 ? -8.337 0.732 0.427 1.00 73.88 129 ARG A N 1
ATOM 1044 C CA . ARG A 1 129 ? -8.473 0.688 1.885 1.00 73.88 129 ARG A CA 1
ATOM 1045 C C . ARG A 1 129 ? -9.819 1.235 2.356 1.00 73.88 129 ARG A C 1
ATOM 1047 O O . ARG A 1 129 ? -10.439 0.609 3.214 1.00 73.88 129 ARG A O 1
ATOM 1054 N N . LYS A 1 130 ? -10.292 2.346 1.781 1.00 71.25 130 LYS A N 1
ATOM 1055 C CA . LYS A 1 130 ? -11.630 2.916 2.032 1.00 71.25 130 LYS A CA 1
ATOM 1056 C C . LYS A 1 130 ? -12.747 1.976 1.578 1.00 71.25 130 LYS A C 1
ATOM 1058 O O . LYS A 1 130 ? -13.770 1.891 2.245 1.00 71.25 130 LYS A O 1
ATOM 1063 N N . ALA A 1 131 ? -12.519 1.213 0.511 1.00 68.69 131 ALA A N 1
ATOM 1064 C CA . ALA A 1 131 ? -13.398 0.132 0.071 1.00 68.69 131 ALA A CA 1
ATOM 1065 C C . ALA A 1 131 ? -13.356 -1.112 0.989 1.00 68.69 131 ALA A C 1
ATOM 1067 O O . ALA A 1 131 ? -14.077 -2.079 0.756 1.00 68.69 131 ALA A O 1
ATOM 1068 N N . GLY A 1 132 ? -12.536 -1.099 2.046 1.00 61.38 132 GLY A N 1
ATOM 1069 C CA . GLY A 1 132 ? -12.487 -2.140 3.071 1.00 61.38 132 GLY A CA 1
ATOM 1070 C C . GLY A 1 132 ? -11.544 -3.304 2.765 1.00 61.38 132 GLY A C 1
ATOM 1071 O O . GLY A 1 132 ? -11.468 -4.233 3.572 1.00 61.38 132 GLY A O 1
ATOM 1072 N N . LEU A 1 133 ? -10.793 -3.257 1.658 1.00 62.00 133 LEU A N 1
ATOM 1073 C CA . LEU A 1 133 ? -9.897 -4.344 1.275 1.00 62.00 133 LEU A CA 1
ATOM 1074 C C . LEU A 1 133 ? -8.727 -4.474 2.262 1.00 62.00 133 LEU A C 1
ATOM 1076 O O . LEU A 1 133 ? -8.165 -3.499 2.784 1.00 62.00 133 LEU A O 1
ATOM 1080 N N . GLY A 1 134 ? -8.356 -5.723 2.536 1.00 64.50 134 GLY A N 1
ATOM 1081 C CA . GLY A 1 134 ? -7.198 -6.082 3.345 1.00 64.50 134 GLY A CA 1
ATOM 1082 C C . GLY A 1 134 ? -5.896 -6.072 2.542 1.00 64.50 134 GLY A C 1
ATOM 1083 O O . GLY A 1 134 ? -5.897 -6.152 1.319 1.00 64.50 134 GLY A O 1
ATOM 1084 N N . GLN A 1 135 ? -4.749 -6.063 3.230 1.00 67.31 135 GLN A N 1
ATOM 1085 C CA . GLN A 1 135 ? -3.425 -6.005 2.585 1.00 67.31 135 GLN A CA 1
ATOM 1086 C C . GLN A 1 135 ? -3.221 -7.070 1.495 1.00 67.31 135 GLN A C 1
ATOM 1088 O O . GLN A 1 135 ? -2.679 -6.762 0.446 1.00 67.31 135 GLN A O 1
ATOM 1093 N N . ARG A 1 136 ? -3.676 -8.314 1.707 1.00 65.12 136 ARG A N 1
ATOM 1094 C CA . ARG A 1 136 ? -3.537 -9.396 0.710 1.00 65.12 136 ARG A CA 1
ATOM 1095 C C . ARG A 1 136 ? -4.365 -9.154 -0.550 1.00 65.12 136 ARG A C 1
ATOM 1097 O O . ARG A 1 136 ? -3.931 -9.512 -1.637 1.00 65.12 136 ARG A O 1
ATOM 1104 N N . GLU A 1 137 ? -5.545 -8.572 -0.390 1.00 66.31 137 GLU A N 1
ATOM 1105 C CA . GLU A 1 137 ? -6.439 -8.244 -1.499 1.00 66.31 137 GLU A CA 1
ATOM 1106 C C . GLU A 1 137 ? -5.874 -7.053 -2.268 1.00 66.31 137 GLU A C 1
ATOM 1108 O O . GLU A 1 137 ? -5.755 -7.132 -3.482 1.00 66.31 137 GLU A O 1
ATOM 1113 N N . ILE A 1 138 ? -5.383 -6.030 -1.558 1.00 67.12 138 ILE A N 1
ATOM 1114 C CA . ILE A 1 138 ? -4.663 -4.897 -2.152 1.00 67.12 138 ILE A CA 1
ATOM 1115 C C . ILE A 1 138 ? -3.415 -5.380 -2.901 1.00 67.12 138 ILE A C 1
ATOM 1117 O O . ILE A 1 138 ? -3.199 -4.974 -4.034 1.00 67.12 138 ILE A O 1
ATOM 1121 N N . MET A 1 139 ? -2.619 -6.289 -2.325 1.00 70.94 139 MET A N 1
ATOM 1122 C CA . MET A 1 139 ? -1.450 -6.860 -3.007 1.00 70.94 139 MET A CA 1
ATOM 1123 C C . MET A 1 139 ? -1.835 -7.584 -4.296 1.00 70.94 139 MET A C 1
ATOM 1125 O O . MET A 1 139 ? -1.145 -7.443 -5.299 1.00 70.94 139 MET A O 1
ATOM 1129 N N . LYS A 1 140 ? -2.929 -8.351 -4.280 1.00 69.94 140 LYS A N 1
ATOM 1130 C CA . LYS A 1 140 ? -3.404 -9.087 -5.454 1.00 69.94 140 LYS A CA 1
ATOM 1131 C C . LYS A 1 140 ? -3.939 -8.142 -6.533 1.00 69.94 140 LYS A C 1
ATOM 1133 O O . LYS A 1 140 ? -3.577 -8.296 -7.694 1.00 69.94 140 LYS A O 1
ATOM 1138 N N . GLU A 1 141 ? -4.744 -7.161 -6.136 1.00 66.88 141 GLU A N 1
ATOM 1139 C CA . GLU A 1 141 ? -5.355 -6.163 -7.020 1.00 66.88 141 GLU A CA 1
ATOM 1140 C C . GLU A 1 141 ? -4.294 -5.270 -7.674 1.00 66.88 141 GLU A C 1
ATOM 1142 O O . GLU A 1 141 ? -4.302 -5.040 -8.879 1.00 66.88 141 GLU A O 1
ATOM 1147 N N . MET A 1 142 ? -3.317 -4.832 -6.879 1.00 64.69 142 MET A N 1
ATOM 1148 C CA . MET A 1 142 ? -2.211 -3.984 -7.323 1.00 64.69 142 MET A CA 1
ATOM 1149 C C . MET A 1 142 ? -1.035 -4.774 -7.904 1.00 64.69 142 MET A C 1
ATOM 1151 O O . MET A 1 142 ? -0.026 -4.178 -8.271 1.00 64.69 142 MET A O 1
ATOM 1155 N N . LYS A 1 143 ? -1.134 -6.111 -7.965 1.00 68.19 143 LYS A N 1
ATOM 1156 C CA . LYS A 1 143 ? -0.057 -7.022 -8.395 1.00 68.19 143 LYS A CA 1
ATOM 1157 C C . LYS A 1 143 ? 1.277 -6.772 -7.669 1.00 68.19 143 LYS A C 1
ATOM 1159 O O . LYS A 1 143 ? 2.353 -6.988 -8.223 1.00 68.19 143 LYS A O 1
ATOM 1164 N N . ILE A 1 144 ? 1.215 -6.346 -6.407 1.00 62.66 144 ILE A N 1
ATOM 1165 C CA . ILE A 1 144 ? 2.391 -6.132 -5.563 1.00 62.66 144 ILE A CA 1
ATOM 1166 C C . ILE A 1 144 ? 2.907 -7.496 -5.114 1.00 62.66 144 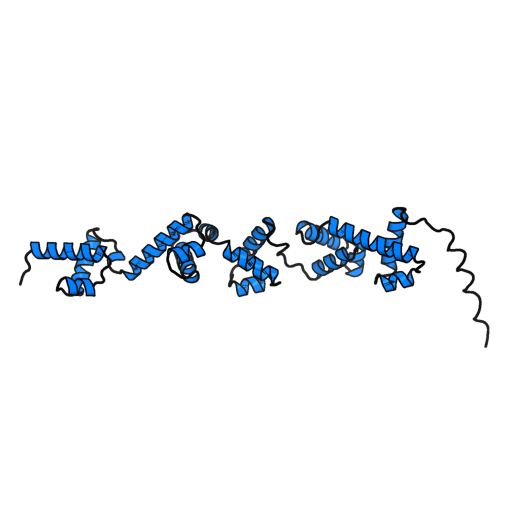ILE A C 1
ATOM 1168 O O . ILE A 1 144 ? 2.260 -8.210 -4.348 1.00 62.66 144 ILE A O 1
ATOM 1172 N N . THR A 1 145 ? 4.104 -7.848 -5.572 1.00 56.38 145 THR A N 1
ATOM 1173 C CA . THR A 1 145 ? 4.734 -9.146 -5.294 1.00 56.38 145 THR A CA 1
ATOM 1174 C C . THR A 1 145 ? 5.482 -9.177 -3.961 1.00 56.38 145 THR A C 1
ATOM 1176 O O . THR A 1 145 ? 5.584 -10.233 -3.338 1.00 56.38 145 THR A O 1
ATOM 1179 N N . LYS A 1 146 ? 5.980 -8.028 -3.483 1.00 57.97 146 LYS A N 1
ATOM 1180 C CA . LYS A 1 146 ? 6.760 -7.908 -2.240 1.00 57.97 146 LYS A CA 1
ATOM 1181 C C . LYS A 1 146 ? 5.934 -7.285 -1.117 1.00 57.97 146 LYS A C 1
ATOM 1183 O O . LYS A 1 146 ? 5.462 -6.157 -1.228 1.00 57.97 146 LYS A O 1
ATOM 1188 N N . GLN A 1 147 ? 5.814 -8.000 0.001 1.00 53.88 147 GLN A N 1
ATOM 1189 C CA . GLN A 1 147 ? 5.033 -7.551 1.159 1.00 53.88 147 GLN A CA 1
ATOM 1190 C C . GLN A 1 147 ? 5.590 -6.266 1.794 1.00 53.88 147 GLN A C 1
ATOM 1192 O O . GLN A 1 147 ? 4.817 -5.388 2.181 1.00 53.88 147 GLN A O 1
ATOM 1197 N N . ASP A 1 148 ? 6.916 -6.122 1.852 1.00 55.97 148 ASP A N 1
ATOM 1198 C CA . ASP A 1 148 ? 7.568 -4.935 2.420 1.00 55.97 148 ASP A CA 1
ATOM 1199 C C . ASP A 1 148 ? 7.271 -3.656 1.629 1.00 55.97 148 ASP A C 1
ATOM 1201 O O . ASP A 1 148 ? 7.247 -2.568 2.202 1.00 55.97 148 ASP A O 1
ATOM 1205 N N . THR A 1 149 ? 6.990 -3.779 0.329 1.00 59.38 149 THR A N 1
ATOM 1206 C CA . THR A 1 149 ? 6.649 -2.644 -0.534 1.00 59.38 149 THR A CA 1
ATOM 1207 C C . THR A 1 149 ? 5.302 -2.048 -0.139 1.00 59.38 149 THR A C 1
ATOM 1209 O O . THR A 1 149 ? 5.224 -0.862 0.167 1.00 59.38 149 THR A O 1
ATOM 1212 N N . LEU A 1 150 ? 4.253 -2.876 -0.052 1.00 67.56 150 LEU A N 1
ATOM 1213 C CA . LEU A 1 150 ? 2.942 -2.402 0.398 1.00 67.56 150 LEU A CA 1
ATOM 1214 C C . LEU A 1 150 ? 3.007 -1.903 1.847 1.00 67.56 150 LEU A C 1
ATOM 1216 O O . LEU A 1 150 ? 2.368 -0.913 2.190 1.00 67.56 150 LEU A O 1
ATOM 1220 N N . ARG A 1 151 ? 3.799 -2.566 2.696 1.00 65.50 151 ARG A N 1
ATOM 1221 C CA . ARG A 1 151 ? 3.972 -2.161 4.091 1.00 65.50 151 ARG A CA 1
ATOM 1222 C C . ARG A 1 151 ? 4.531 -0.743 4.210 1.00 65.50 151 ARG A C 1
ATOM 1224 O O . ARG A 1 151 ? 3.941 0.039 4.937 1.00 65.50 151 ARG A O 1
ATOM 1231 N N . ARG A 1 152 ? 5.594 -0.396 3.477 1.00 64.56 152 ARG A N 1
ATOM 1232 C CA . ARG A 1 152 ? 6.193 0.952 3.513 1.00 64.56 152 ARG A CA 1
ATOM 1233 C C . ARG A 1 152 ? 5.239 2.041 3.031 1.00 64.56 15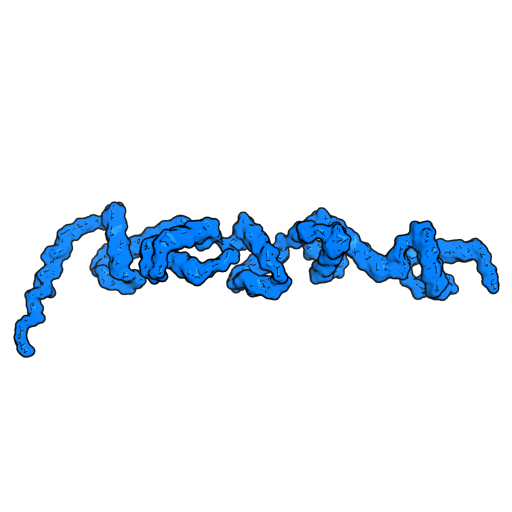2 ARG A C 1
ATOM 1235 O O . ARG A 1 152 ? 5.197 3.108 3.630 1.00 64.56 152 ARG A O 1
ATOM 1242 N N . ILE A 1 153 ? 4.461 1.763 1.983 1.00 71.31 153 ILE A N 1
ATOM 1243 C CA . ILE A 1 153 ? 3.438 2.691 1.479 1.00 71.31 153 ILE A CA 1
ATOM 1244 C C . ILE A 1 153 ? 2.373 2.916 2.551 1.00 71.31 153 ILE A C 1
ATOM 1246 O O . ILE A 1 153 ? 2.014 4.047 2.849 1.00 71.31 153 ILE A O 1
ATOM 1250 N N . LEU A 1 154 ? 1.900 1.844 3.182 1.00 69.88 154 LEU A N 1
ATOM 1251 C CA . LEU A 1 154 ? 0.928 1.947 4.262 1.00 69.88 154 LEU A CA 1
ATOM 1252 C C . LEU A 1 154 ? 1.507 2.629 5.516 1.00 69.88 154 LEU A C 1
ATOM 1254 O O . LEU A 1 154 ? 0.798 3.418 6.131 1.00 69.88 154 LEU A O 1
ATOM 1258 N N . ASP A 1 155 ? 2.776 2.380 5.865 1.00 63.88 155 ASP A N 1
ATOM 1259 C CA . ASP A 1 155 ? 3.495 3.076 6.941 1.00 63.88 155 ASP A CA 1
ATOM 1260 C C . ASP A 1 155 ? 3.526 4.592 6.655 1.00 63.88 155 ASP A C 1
ATOM 1262 O O . ASP A 1 155 ? 3.144 5.386 7.511 1.00 63.88 155 ASP A O 1
ATOM 1266 N N . LYS A 1 156 ? 3.908 4.990 5.431 1.00 69.38 156 LYS A N 1
ATOM 1267 C CA . LYS A 1 156 ? 3.955 6.390 4.977 1.00 69.38 156 LYS A CA 1
ATOM 1268 C C . LYS A 1 156 ? 2.571 7.042 5.013 1.00 69.38 156 LYS A C 1
ATOM 1270 O O . LYS A 1 156 ? 2.401 8.076 5.650 1.00 69.38 156 LYS A O 1
ATOM 1275 N N . LEU A 1 157 ? 1.569 6.407 4.404 1.00 73.19 157 LEU A N 1
ATOM 1276 C CA . LEU A 1 157 ? 0.185 6.893 4.376 1.00 73.19 157 LEU A CA 1
ATOM 1277 C C . LEU A 1 157 ? -0.412 7.049 5.780 1.00 73.19 157 LEU A C 1
ATOM 1279 O O . LEU A 1 157 ? -1.206 7.958 6.015 1.00 73.19 157 LEU A O 1
ATOM 1283 N N . PHE A 1 158 ? -0.041 6.165 6.707 1.00 68.44 158 PHE A N 1
ATOM 1284 C CA . PHE A 1 158 ? -0.440 6.253 8.107 1.00 68.44 158 PHE A CA 1
ATOM 1285 C C . PHE A 1 158 ? 0.271 7.407 8.823 1.00 68.44 158 PHE A C 1
ATOM 1287 O O . PHE A 1 158 ? -0.386 8.205 9.484 1.00 68.44 158 PHE A O 1
ATOM 1294 N N . SER A 1 159 ? 1.590 7.551 8.651 1.00 61.28 159 SER A N 1
ATOM 1295 C CA . SER A 1 159 ? 2.358 8.676 9.208 1.00 61.28 159 SER A CA 1
ATOM 1296 C C . SER A 1 159 ? 1.897 10.039 8.683 1.00 61.28 159 SER A C 1
ATOM 1298 O O . SER A 1 159 ? 1.986 11.031 9.399 1.00 61.28 159 SER A O 1
ATOM 1300 N N . GLU A 1 160 ? 1.374 10.087 7.460 1.00 69.69 160 GLU A N 1
ATOM 1301 C CA . GLU A 1 160 ? 0.797 11.285 6.841 1.00 69.69 160 GLU A CA 1
ATOM 1302 C C . GLU A 1 160 ? -0.682 11.518 7.208 1.00 69.69 160 GLU A C 1
ATOM 1304 O O . GLU A 1 160 ? -1.279 12.487 6.745 1.00 69.69 160 GLU A O 1
ATOM 1309 N N . GLY A 1 161 ? -1.301 10.640 8.009 1.00 65.69 161 GLY A N 1
ATOM 1310 C CA . GLY A 1 161 ? -2.707 10.757 8.417 1.00 65.69 161 GLY A CA 1
ATOM 1311 C C . GLY A 1 161 ? -3.723 10.535 7.287 1.00 65.69 161 GLY A C 1
ATOM 1312 O O . GLY A 1 161 ? -4.892 10.882 7.428 1.00 65.69 161 GLY A O 1
ATOM 1313 N N . LYS A 1 162 ? -3.302 9.962 6.151 1.00 70.69 162 LYS A N 1
ATOM 1314 C CA . LYS A 1 162 ? -4.167 9.671 4.992 1.00 70.69 162 LYS A CA 1
ATOM 1315 C C . LYS A 1 162 ? -4.985 8.382 5.163 1.00 70.69 162 LYS A C 1
ATOM 1317 O O . LYS A 1 162 ? -5.951 8.173 4.424 1.00 70.69 162 LYS A O 1
ATOM 1322 N N . ILE A 1 163 ? -4.599 7.511 6.101 1.00 67.38 163 ILE A N 1
ATOM 1323 C CA . ILE A 1 163 ? -5.317 6.284 6.483 1.00 67.38 163 ILE A CA 1
ATOM 1324 C C . ILE A 1 163 ? -5.304 6.096 8.007 1.00 67.38 163 ILE A C 1
ATOM 1326 O O . ILE A 1 163 ? -4.282 6.325 8.645 1.00 67.38 163 ILE A O 1
ATOM 1330 N N . ASP A 1 164 ? -6.407 5.594 8.571 1.00 59.78 164 ASP A N 1
ATOM 1331 C CA . ASP A 1 164 ? -6.567 5.474 10.031 1.00 59.78 164 ASP A CA 1
ATOM 1332 C C . ASP A 1 164 ? -5.818 4.272 10.633 1.00 59.78 164 ASP A C 1
ATOM 1334 O O . ASP A 1 164 ? -5.350 4.326 11.761 1.00 59.78 164 ASP A O 1
ATOM 1338 N N . SER A 1 165 ? -5.704 3.152 9.900 1.00 58.16 165 SER A N 1
ATOM 1339 C CA . SER A 1 165 ? -4.795 2.044 10.243 1.00 58.16 165 SER A CA 1
ATOM 1340 C C . SER A 1 165 ? -4.637 1.020 9.109 1.00 58.16 165 SER A C 1
ATOM 1342 O O . SER A 1 165 ? -5.541 0.773 8.294 1.00 58.16 165 SER A O 1
ATOM 1344 N N . TYR A 1 166 ? -3.486 0.345 9.091 1.00 54.69 166 TYR A N 1
ATOM 1345 C CA . TYR A 1 166 ? -3.163 -0.689 8.103 1.00 54.69 166 TYR A CA 1
ATOM 1346 C C . TYR A 1 166 ? -2.698 -2.017 8.707 1.00 54.69 166 TYR A C 1
ATOM 1348 O O . TYR A 1 166 ? -2.643 -3.010 7.982 1.00 54.69 166 TYR A O 1
ATOM 1356 N N . LYS A 1 167 ? -2.396 -2.093 10.010 1.00 55.78 167 LYS A N 1
ATOM 1357 C CA . LYS A 1 167 ? -2.050 -3.362 10.669 1.00 55.78 167 LYS A CA 1
ATOM 1358 C C . LYS A 1 167 ? -3.283 -4.261 10.764 1.00 55.78 167 LYS A C 1
ATOM 1360 O O . LYS A 1 167 ? -4.382 -3.818 11.088 1.00 55.78 167 LYS A O 1
ATOM 1365 N N . LYS A 1 168 ? -3.102 -5.557 10.491 1.00 49.38 168 LYS A N 1
ATOM 1366 C CA . LYS A 1 168 ? -4.149 -6.570 10.660 1.00 49.38 168 LYS A CA 1
ATOM 1367 C C . LYS A 1 168 ? -4.528 -6.625 12.141 1.00 49.38 168 LYS A C 1
ATOM 1369 O O . LYS A 1 168 ? -3.820 -7.226 12.944 1.00 49.38 168 LYS A O 1
ATOM 1374 N N . VAL A 1 169 ? -5.641 -5.994 12.498 1.00 52.88 169 VAL A N 1
ATOM 1375 C CA . VAL A 1 169 ? -6.234 -6.144 13.825 1.00 52.88 169 VAL A CA 1
ATOM 1376 C C . VAL A 1 169 ? -6.724 -7.587 13.913 1.00 52.88 169 VAL A C 1
ATOM 1378 O O . VAL A 1 169 ? -7.692 -7.970 13.249 1.00 52.88 169 VAL A O 1
ATOM 1381 N N . ASP A 1 170 ? -5.984 -8.414 14.650 1.00 64.31 170 ASP A N 1
ATOM 1382 C CA . ASP A 1 170 ? -6.351 -9.806 14.893 1.00 64.31 170 ASP A CA 1
ATOM 1383 C C . ASP A 1 170 ? -7.757 -9.881 15.519 1.00 64.31 170 ASP A C 1
ATOM 1385 O O . ASP A 1 170 ? -8.211 -8.931 16.162 1.00 64.31 170 ASP A O 1
ATOM 1389 N N . LYS A 1 171 ? -8.467 -11.000 15.342 1.00 75.38 171 LYS A N 1
ATOM 1390 C CA . LYS A 1 171 ? -9.848 -11.188 15.825 1.00 75.38 171 LYS A CA 1
ATOM 1391 C C . LYS A 1 171 ? -9.975 -10.848 17.315 1.00 75.38 171 LYS A C 1
ATOM 1393 O O . LYS A 1 171 ? -10.959 -10.239 17.727 1.00 75.38 171 LYS A O 1
ATOM 1398 N N . THR A 1 172 ? -8.942 -11.165 18.096 1.00 78.81 172 THR A N 1
ATOM 1399 C CA . THR A 1 172 ? -8.831 -10.795 19.512 1.00 78.81 172 THR A CA 1
ATOM 1400 C C . THR A 1 172 ? -8.788 -9.280 19.709 1.00 78.81 172 THR A C 1
ATOM 1402 O O . THR A 1 172 ? -9.574 -8.744 20.481 1.00 78.81 172 THR A O 1
ATOM 1405 N N . LYS A 1 173 ? -7.918 -8.572 18.981 1.00 80.75 173 LYS A N 1
ATOM 1406 C CA . LYS A 1 173 ? -7.790 -7.113 19.073 1.00 80.75 173 LYS A CA 1
ATOM 1407 C C . LYS A 1 173 ? -9.070 -6.395 18.627 1.00 80.75 173 LYS A C 1
ATOM 1409 O O . LYS A 1 173 ? -9.470 -5.441 19.278 1.00 80.75 173 LYS A O 1
ATOM 1414 N N . LYS A 1 174 ? -9.763 -6.892 17.591 1.00 82.31 174 LYS A N 1
ATOM 1415 C CA . LYS A 1 174 ? -11.069 -6.346 17.166 1.00 82.31 174 LYS A CA 1
ATOM 1416 C C . LYS A 1 174 ? -12.092 -6.442 18.291 1.00 82.31 174 LYS A C 1
ATOM 1418 O O . LYS A 1 174 ? -12.768 -5.467 18.598 1.00 82.31 174 LYS A O 1
ATOM 1423 N N . ARG A 1 175 ? -12.145 -7.603 18.948 1.00 86.00 175 ARG A N 1
ATOM 1424 C CA . ARG A 1 175 ? -13.044 -7.824 20.078 1.00 86.00 175 ARG A CA 1
ATOM 1425 C C . ARG A 1 175 ? -12.702 -6.941 21.279 1.00 86.00 175 ARG A C 1
ATOM 1427 O O . ARG A 1 175 ? -13.613 -6.463 21.940 1.00 86.00 175 ARG A O 1
ATOM 1434 N N . ILE A 1 176 ? -11.416 -6.699 21.542 1.00 89.81 176 ILE A N 1
ATOM 1435 C CA . ILE A 1 176 ? -10.974 -5.754 22.578 1.00 89.81 176 ILE A CA 1
ATOM 1436 C C . ILE A 1 176 ? -11.467 -4.339 22.244 1.00 89.81 176 ILE A C 1
ATOM 1438 O O . ILE A 1 176 ? -12.084 -3.718 23.099 1.00 89.81 176 ILE A O 1
ATOM 1442 N N . VAL A 1 177 ? -11.284 -3.860 21.006 1.00 87.00 177 VAL A N 1
ATOM 1443 C CA . VAL A 1 177 ? -11.775 -2.533 20.576 1.00 87.00 177 VAL A CA 1
ATOM 1444 C C . VAL A 1 177 ? -13.292 -2.413 20.732 1.00 87.00 177 VAL A C 1
ATOM 1446 O O . VAL A 1 177 ? -13.761 -1.412 21.263 1.00 87.00 177 VAL A O 1
ATOM 1449 N N . GLU A 1 178 ? -14.062 -3.426 20.321 1.00 88.06 178 GLU A N 1
ATOM 1450 C CA . GLU A 1 178 ? -15.516 -3.454 20.538 1.00 88.06 178 GLU A CA 1
ATOM 1451 C C . GLU A 1 178 ? -15.850 -3.283 22.023 1.00 88.06 178 GLU A C 1
ATOM 1453 O O . GLU A 1 178 ? -16.618 -2.396 22.384 1.00 88.06 178 GLU A O 1
ATOM 1458 N N . LEU A 1 179 ? -15.248 -4.093 22.898 1.00 90.94 179 LEU A N 1
ATOM 1459 C CA . LEU A 1 179 ? -15.526 -4.044 24.333 1.00 90.94 179 LEU A CA 1
ATOM 1460 C C . LEU A 1 179 ? -15.122 -2.702 24.962 1.00 90.94 179 LEU A C 1
ATOM 1462 O O . LEU A 1 179 ? -15.884 -2.163 25.762 1.00 90.94 179 LEU A O 1
ATOM 1466 N N . LEU A 1 180 ? -13.994 -2.118 24.551 1.00 91.69 180 LEU A N 1
ATOM 1467 C CA . LEU A 1 180 ? -13.577 -0.781 24.983 1.00 91.69 180 LEU A CA 1
ATOM 1468 C C . LEU A 1 180 ? -14.589 0.295 24.573 1.00 91.69 180 LEU A C 1
ATOM 1470 O O . LEU A 1 180 ? -14.969 1.117 25.400 1.00 91.69 180 LEU A O 1
ATOM 1474 N N . LYS A 1 181 ? -15.099 0.249 23.334 1.00 88.62 181 LYS A N 1
ATOM 1475 C CA . LYS A 1 181 ? -16.159 1.159 22.859 1.00 88.62 181 LYS A CA 1
ATOM 1476 C C . LYS A 1 181 ? -17.498 0.933 23.561 1.00 88.62 181 LYS A C 1
ATOM 1478 O O . LYS A 1 181 ? -18.302 1.850 23.675 1.00 88.62 181 LYS A O 1
ATOM 1483 N N . TYR A 1 182 ? -17.726 -0.270 24.082 1.00 88.00 182 TYR A N 1
ATOM 1484 C CA . TYR A 1 182 ? -18.822 -0.564 25.003 1.00 88.00 182 TYR A CA 1
ATOM 1485 C C . TYR A 1 182 ? -18.514 -0.165 26.454 1.00 88.00 182 TYR A C 1
ATOM 1487 O O . TYR A 1 182 ? -19.282 -0.536 27.340 1.00 88.00 182 TYR A O 1
ATOM 1495 N N . GLY A 1 183 ? -17.420 0.548 26.724 1.00 88.62 183 GLY A N 1
ATOM 1496 C CA . GLY A 1 183 ? -17.059 1.060 28.041 1.00 88.62 183 GLY A CA 1
ATOM 1497 C C . GLY A 1 183 ? -16.530 0.002 29.005 1.00 88.62 183 GLY A C 1
ATOM 1498 O O . GLY A 1 183 ? -16.603 0.222 30.208 1.00 88.62 183 GLY A O 1
ATOM 1499 N N . TYR A 1 184 ? -16.060 -1.153 28.530 1.00 90.81 184 TYR A N 1
ATOM 1500 C CA . TYR A 1 184 ? -15.433 -2.159 29.391 1.00 90.81 184 TYR A CA 1
ATOM 1501 C C . TYR A 1 184 ? -13.964 -1.829 29.677 1.00 90.81 184 TYR A C 1
ATOM 1503 O O . TYR A 1 184 ? -13.253 -1.358 28.792 1.00 90.81 184 TYR A O 1
ATOM 1511 N N . ASN A 1 185 ? -13.493 -2.110 30.892 1.00 90.81 185 ASN A N 1
ATOM 1512 C CA . ASN A 1 185 ? -12.087 -1.941 31.275 1.00 90.81 185 ASN A CA 1
ATOM 1513 C C . ASN A 1 185 ? -11.255 -3.221 31.023 1.00 90.81 185 ASN A C 1
ATOM 1515 O O . ASN A 1 185 ? -11.787 -4.277 30.675 1.00 90.81 185 ASN A O 1
ATOM 1519 N N . ALA A 1 186 ? -9.931 -3.139 31.200 1.00 91.06 186 ALA A N 1
ATOM 1520 C CA . ALA A 1 186 ? -9.018 -4.256 30.930 1.00 91.06 186 ALA A CA 1
ATOM 1521 C C . ALA A 1 186 ? -9.352 -5.530 31.731 1.00 91.06 186 ALA A C 1
ATOM 1523 O O . ALA A 1 186 ? -9.277 -6.635 31.189 1.00 91.06 186 ALA A O 1
ATOM 1524 N N . GLU A 1 187 ? -9.751 -5.382 32.997 1.00 89.38 187 GLU A N 1
ATOM 1525 C CA . GLU A 1 187 ? -10.097 -6.499 33.880 1.00 89.38 187 GLU A CA 1
ATOM 1526 C C . GLU A 1 187 ? -11.400 -7.183 33.433 1.00 89.38 187 GLU A C 1
ATOM 1528 O O . GLU A 1 187 ? -11.484 -8.409 33.333 1.00 89.38 187 GLU A O 1
ATOM 1533 N N . GLU A 1 188 ? -12.426 -6.403 33.097 1.00 89.94 188 GLU A N 1
ATOM 1534 C CA . GLU A 1 188 ? -13.698 -6.928 32.602 1.00 89.94 188 GLU A CA 1
ATOM 1535 C C . GLU A 1 188 ? -13.520 -7.647 31.253 1.00 89.94 188 GLU A C 1
ATOM 1537 O O . GLU A 1 188 ? -14.053 -8.743 31.053 1.00 89.94 188 GLU A O 1
ATOM 1542 N N . ILE A 1 189 ? -12.706 -7.079 30.356 1.00 91.50 189 ILE A N 1
ATOM 1543 C CA . ILE A 1 189 ? -12.351 -7.684 29.063 1.00 91.50 189 ILE A CA 1
ATOM 1544 C C . ILE A 1 189 ? -11.590 -8.996 29.267 1.00 91.50 189 ILE A C 1
ATOM 1546 O O . ILE A 1 189 ? -11.906 -9.995 28.617 1.00 91.50 189 ILE A O 1
ATOM 1550 N N . SER A 1 190 ? -10.619 -9.010 30.182 1.00 91.94 190 SER A N 1
ATOM 1551 C CA . SER A 1 190 ? -9.861 -10.202 30.580 1.00 91.94 190 SER A CA 1
ATOM 1552 C C . SER A 1 190 ? -10.795 -11.345 30.990 1.00 91.94 190 SER A C 1
ATOM 1554 O O . SER A 1 190 ? -10.735 -12.442 30.421 1.00 91.94 190 SER A O 1
ATOM 1556 N N . ARG A 1 191 ? -11.772 -11.060 31.863 1.00 89.31 191 ARG A N 1
ATOM 1557 C CA . ARG A 1 191 ? -12.786 -12.037 32.295 1.00 89.31 191 ARG A CA 1
ATOM 1558 C C . ARG A 1 191 ? -13.698 -12.489 31.158 1.00 89.31 191 ARG A C 1
ATOM 1560 O O . ARG A 1 191 ? -14.065 -13.661 31.094 1.00 89.31 191 ARG A O 1
ATOM 1567 N N . GLN A 1 192 ? -14.092 -11.584 30.266 1.00 88.50 192 GLN A N 1
ATOM 1568 C CA . GLN A 1 192 ? -15.012 -11.907 29.176 1.00 88.50 192 GLN A CA 1
ATOM 1569 C C . GLN A 1 192 ? -14.357 -12.729 28.063 1.00 88.50 192 GLN A C 1
ATOM 1571 O O . GLN A 1 192 ? -15.024 -13.571 27.461 1.00 88.50 192 GLN A O 1
ATOM 1576 N N . LEU A 1 193 ? -13.073 -12.492 27.790 1.00 88.00 193 LEU A N 1
ATOM 1577 C CA . LEU A 1 193 ? -12.312 -13.213 26.769 1.00 88.00 193 LEU A CA 1
ATOM 1578 C C . LEU A 1 193 ? -11.570 -14.434 27.316 1.00 88.00 193 LEU A C 1
ATOM 1580 O O . LEU A 1 193 ? -10.993 -15.171 26.518 1.00 88.00 193 LEU A O 1
ATOM 1584 N N . VAL A 1 194 ? -11.601 -14.648 28.636 1.00 88.06 194 VAL A N 1
ATOM 1585 C CA . VAL A 1 194 ? -10.874 -15.718 29.337 1.00 88.06 194 VAL A CA 1
ATOM 1586 C C . VAL A 1 194 ? -9.390 -15.675 28.952 1.00 88.06 194 VAL A C 1
ATOM 1588 O O . VAL A 1 194 ? -8.813 -16.630 28.432 1.00 88.06 194 VAL A O 1
ATOM 1591 N N . LYS A 1 195 ? -8.787 -14.496 29.124 1.00 89.06 195 LYS A N 1
ATOM 1592 C CA . LYS A 1 195 ? -7.384 -14.213 28.799 1.00 89.06 195 LYS A CA 1
ATOM 1593 C C . LYS A 1 195 ? -6.709 -13.539 29.979 1.00 89.06 195 LYS A C 1
ATOM 1595 O O . LYS A 1 195 ? -7.374 -12.934 30.800 1.00 89.06 195 LYS A O 1
ATOM 1600 N N . ASP A 1 196 ? -5.388 -13.634 30.029 1.00 91.81 196 ASP A N 1
ATOM 1601 C CA . ASP A 1 196 ? -4.589 -12.936 31.029 1.00 91.81 196 ASP A CA 1
ATOM 1602 C C . ASP A 1 196 ? -4.757 -11.406 30.929 1.00 91.81 196 ASP A C 1
ATOM 1604 O O . ASP A 1 196 ? -4.760 -10.840 29.831 1.00 91.81 196 ASP A O 1
ATOM 1608 N N . GLU A 1 197 ? -4.897 -10.735 32.076 1.00 91.06 197 GLU A N 1
ATOM 1609 C CA . GLU A 1 197 ? -5.136 -9.289 32.133 1.00 91.06 197 GLU A CA 1
ATOM 1610 C C . GLU A 1 197 ? -3.929 -8.488 31.640 1.00 91.06 197 GLU A C 1
ATOM 1612 O O . GLU A 1 197 ? -4.103 -7.503 30.919 1.00 91.06 197 GLU A O 1
ATOM 1617 N N . GLN A 1 198 ? -2.709 -8.924 31.960 1.00 91.44 198 GLN A N 1
ATOM 1618 C CA . GLN A 1 198 ? -1.494 -8.242 31.520 1.00 91.44 198 GLN A CA 1
ATOM 1619 C C . GLN A 1 198 ? -1.355 -8.303 29.994 1.00 91.44 198 GLN A C 1
ATOM 1621 O O . GLN A 1 198 ? -0.968 -7.319 29.354 1.00 91.44 198 GLN A O 1
ATOM 1626 N N . ASN A 1 199 ? -1.754 -9.421 29.387 1.00 90.56 199 ASN A N 1
ATOM 1627 C CA . ASN A 1 199 ? -1.865 -9.541 27.940 1.00 90.56 199 ASN A CA 1
ATOM 1628 C C . ASN A 1 199 ? -2.928 -8.586 27.360 1.00 90.56 199 ASN A C 1
ATOM 1630 O O . ASN A 1 199 ? -2.659 -7.916 26.365 1.00 90.56 199 ASN A O 1
ATOM 1634 N N . ILE A 1 200 ? -4.107 -8.453 27.985 1.00 94.25 200 ILE A N 1
ATOM 1635 C CA . ILE A 1 200 ? -5.116 -7.466 27.551 1.00 94.25 200 ILE A CA 1
ATOM 1636 C C . ILE A 1 200 ? -4.559 -6.041 27.629 1.00 94.25 200 ILE A C 1
ATOM 1638 O O . ILE A 1 200 ? -4.656 -5.311 26.645 1.00 94.25 200 ILE A O 1
ATOM 1642 N N . ARG A 1 201 ? -3.919 -5.657 28.740 1.00 94.00 201 ARG A N 1
ATOM 1643 C CA . ARG A 1 201 ? -3.291 -4.333 28.905 1.00 94.00 201 ARG A CA 1
ATOM 1644 C C . ARG A 1 201 ? -2.224 -4.071 27.841 1.00 94.00 201 ARG A C 1
ATOM 1646 O O . ARG A 1 201 ? -2.189 -2.985 27.267 1.00 94.00 201 ARG A O 1
ATOM 1653 N N . SER A 1 202 ? -1.405 -5.074 27.526 1.00 90.50 202 SER A N 1
ATOM 1654 C CA . SER A 1 202 ? -0.390 -4.985 26.467 1.00 90.50 202 SER A CA 1
ATOM 1655 C C . SER A 1 202 ? -1.030 -4.750 25.095 1.00 90.50 202 SER A C 1
ATOM 1657 O O . SER A 1 202 ? -0.636 -3.837 24.372 1.00 90.50 202 SER A O 1
ATOM 1659 N N . LEU A 1 203 ? -2.081 -5.507 24.762 1.00 88.94 203 LEU A N 1
ATOM 1660 C CA . LEU A 1 203 ? -2.824 -5.343 23.510 1.00 88.94 203 LEU A CA 1
ATOM 1661 C C . LEU A 1 203 ? -3.560 -3.998 23.436 1.00 88.94 203 LEU A C 1
ATOM 1663 O O . LEU A 1 203 ? -3.631 -3.413 22.358 1.00 88.94 203 LEU A O 1
ATOM 1667 N N . MET A 1 204 ? -4.083 -3.492 24.555 1.00 90.12 204 MET A N 1
ATOM 1668 C CA . MET A 1 204 ? -4.679 -2.155 24.638 1.00 90.12 204 MET A CA 1
ATOM 1669 C C . MET A 1 204 ? -3.641 -1.066 24.369 1.00 90.12 204 MET A C 1
ATOM 1671 O O . MET A 1 204 ? -3.887 -0.187 23.550 1.00 90.12 204 MET A O 1
ATOM 1675 N N . ALA A 1 205 ? -2.464 -1.148 24.995 1.00 85.38 205 ALA A N 1
ATOM 1676 C CA . ALA A 1 205 ? -1.383 -0.191 24.769 1.00 85.38 205 ALA A CA 1
ATOM 1677 C C . ALA A 1 205 ? -0.912 -0.196 23.306 1.00 85.38 205 ALA A C 1
ATOM 1679 O O . ALA A 1 205 ? -0.638 0.860 22.741 1.00 85.38 205 ALA A O 1
ATOM 1680 N N . GLU A 1 206 ? -0.853 -1.370 22.673 1.00 80.00 206 GLU A N 1
ATOM 1681 C CA . GLU A 1 206 ? -0.593 -1.477 21.236 1.00 80.00 206 GLU A CA 1
ATOM 1682 C C . GLU A 1 206 ? -1.696 -0.832 20.395 1.00 80.00 206 GLU A C 1
ATOM 1684 O O . GLU A 1 206 ? -1.380 -0.095 19.472 1.00 80.00 206 GLU A O 1
ATOM 1689 N N . LEU A 1 207 ? -2.973 -1.073 20.711 1.00 79.81 207 LEU A N 1
ATOM 1690 C CA . LEU A 1 207 ? -4.108 -0.489 19.988 1.00 79.81 207 LEU A CA 1
ATOM 1691 C C . LEU A 1 207 ? -4.142 1.042 20.078 1.00 79.81 207 LEU A C 1
ATOM 1693 O O . LEU A 1 207 ? -4.453 1.690 19.079 1.00 79.81 207 LEU A O 1
ATOM 1697 N N . ILE A 1 208 ? -3.784 1.597 21.239 1.00 79.19 208 ILE A N 1
ATOM 1698 C CA . ILE A 1 208 ? -3.659 3.044 21.450 1.00 79.19 208 ILE A CA 1
ATOM 1699 C C . ILE A 1 208 ? -2.472 3.601 20.666 1.00 79.19 208 ILE A C 1
ATOM 1701 O O . ILE A 1 208 ? -2.612 4.578 19.936 1.00 79.19 208 ILE A O 1
ATOM 1705 N N . ARG A 1 209 ? -1.307 2.948 20.756 1.00 72.00 209 ARG A N 1
ATOM 1706 C CA . ARG A 1 209 ? -0.104 3.343 20.008 1.00 72.00 209 ARG A CA 1
ATOM 1707 C C . ARG A 1 209 ? -0.316 3.285 18.495 1.00 72.00 209 ARG A C 1
ATOM 1709 O O . ARG A 1 209 ? 0.201 4.127 17.773 1.00 72.00 209 ARG A O 1
ATOM 1716 N N . ASP A 1 210 ? -1.058 2.286 18.028 1.00 66.00 210 ASP A N 1
ATOM 1717 C CA . ASP A 1 210 ? -1.393 2.086 16.619 1.00 66.00 210 ASP A CA 1
ATOM 1718 C C . ASP A 1 210 ? -2.527 3.019 16.141 1.00 66.00 210 ASP A C 1
ATOM 1720 O O . ASP A 1 210 ? -2.928 2.920 14.984 1.00 66.00 210 ASP A O 1
ATOM 1724 N N . GLY A 1 211 ? -3.066 3.893 17.003 1.00 62.56 211 GLY A N 1
ATOM 1725 C CA . GLY A 1 211 ? -4.117 4.856 16.651 1.00 62.56 211 GLY A CA 1
ATOM 1726 C C . GLY A 1 211 ? -5.484 4.232 16.351 1.00 62.56 211 GLY A C 1
ATOM 1727 O O . GLY A 1 211 ? -6.367 4.901 15.831 1.00 62.56 211 GLY A O 1
ATOM 1728 N N . VAL A 1 212 ? -5.683 2.948 16.668 1.00 71.69 212 VAL A N 1
ATOM 1729 C CA . VAL A 1 212 ? -6.940 2.228 16.387 1.00 71.69 212 VAL A CA 1
ATOM 1730 C C . VAL A 1 212 ? -8.065 2.669 17.330 1.00 71.69 212 VAL A C 1
ATOM 1732 O O . VAL A 1 212 ? -9.243 2.586 16.979 1.00 71.69 212 VAL A O 1
ATOM 1735 N N . ILE A 1 213 ? -7.701 3.083 18.542 1.00 75.81 213 ILE A N 1
ATOM 1736 C CA . ILE A 1 213 ? -8.591 3.672 19.542 1.00 75.81 213 ILE A CA 1
ATOM 1737 C C . ILE A 1 213 ? -7.774 4.619 20.421 1.00 75.81 213 ILE A C 1
ATOM 1739 O O . ILE A 1 213 ? -6.646 4.303 20.788 1.00 75.81 213 ILE A O 1
ATOM 1743 N N . THR A 1 214 ? -8.322 5.771 20.768 1.00 80.62 214 THR A N 1
ATOM 1744 C CA . THR A 1 214 ? -7.666 6.764 21.627 1.00 80.62 214 THR A CA 1
ATOM 1745 C C . THR A 1 214 ? -8.031 6.568 23.097 1.00 80.62 214 THR A C 1
ATOM 1747 O O . THR A 1 214 ? -9.044 5.953 23.436 1.00 80.62 214 THR A O 1
ATOM 1750 N N . GLN A 1 215 ? -7.210 7.111 24.000 1.00 85.69 215 GLN A N 1
ATOM 1751 C CA . GLN A 1 215 ? -7.520 7.098 25.432 1.00 85.69 215 GLN A CA 1
ATOM 1752 C C . GLN A 1 215 ? -8.806 7.885 25.744 1.00 85.69 215 GLN A C 1
ATOM 1754 O O . GLN A 1 215 ? -9.579 7.478 26.615 1.00 85.69 215 GLN A O 1
ATOM 1759 N N . ASP A 1 216 ? -9.065 8.959 24.999 1.00 83.56 216 ASP A N 1
ATOM 1760 C CA . ASP A 1 216 ? -10.267 9.780 25.152 1.00 83.56 216 ASP A CA 1
ATOM 1761 C C . ASP A 1 216 ? -11.523 9.008 24.739 1.00 83.56 216 ASP A C 1
ATOM 1763 O O . ASP A 1 216 ? -12.489 8.980 25.496 1.00 83.56 216 ASP A O 1
ATOM 1767 N N . GLU A 1 217 ? -11.494 8.285 23.612 1.00 82.88 217 GLU A N 1
ATOM 1768 C CA . GLU A 1 217 ? -12.608 7.418 23.195 1.00 82.88 217 GLU A CA 1
ATOM 1769 C C . GLU A 1 217 ? -12.934 6.343 24.242 1.00 82.88 217 GLU A C 1
ATOM 1771 O O . GLU A 1 217 ? -14.106 6.068 24.504 1.00 82.88 217 GLU A O 1
ATOM 1776 N N . ILE A 1 218 ? -11.914 5.733 24.860 1.00 90.19 218 ILE A N 1
ATOM 1777 C CA . ILE A 1 218 ? -12.110 4.733 25.924 1.00 90.19 218 ILE A CA 1
ATOM 1778 C C . ILE A 1 218 ? -12.778 5.378 27.144 1.00 90.19 218 ILE A C 1
ATOM 1780 O O . ILE A 1 218 ? -13.699 4.804 27.732 1.00 90.19 218 ILE A O 1
ATOM 1784 N N . THR A 1 219 ? -12.320 6.570 27.522 1.00 90.12 219 THR A N 1
ATOM 1785 C CA . THR A 1 219 ? -12.817 7.294 28.697 1.00 90.12 219 THR A CA 1
ATOM 1786 C C . THR A 1 219 ? -14.265 7.735 28.486 1.00 90.12 219 THR A C 1
ATOM 1788 O O . THR A 1 219 ? -15.129 7.398 29.295 1.00 90.12 219 THR A O 1
ATOM 1791 N N . GLN A 1 220 ? -14.565 8.350 27.339 1.00 88.12 220 GLN A N 1
ATOM 1792 C CA . GLN A 1 220 ? -15.920 8.758 26.958 1.00 88.12 220 GLN A CA 1
ATOM 1793 C C . GLN A 1 220 ? -16.882 7.566 26.890 1.00 88.12 220 GLN A C 1
ATOM 1795 O O . GLN A 1 220 ? -18.010 7.648 27.373 1.00 88.12 220 GLN A O 1
ATOM 1800 N N . ALA A 1 221 ? -16.444 6.424 26.348 1.00 90.81 221 ALA A N 1
ATOM 1801 C CA . ALA A 1 221 ? -17.262 5.214 26.316 1.00 90.81 221 ALA A CA 1
ATOM 1802 C C . ALA A 1 221 ? -17.593 4.688 27.726 1.00 90.81 221 ALA A C 1
ATOM 1804 O O . ALA A 1 221 ? -18.708 4.210 27.968 1.00 90.81 221 ALA A O 1
ATOM 1805 N N . ARG A 1 222 ? -16.644 4.776 28.672 1.00 92.06 222 ARG A N 1
ATOM 1806 C CA . ARG A 1 222 ? -16.870 4.400 30.078 1.00 92.06 222 ARG A CA 1
ATOM 1807 C C . ARG A 1 222 ? -17.857 5.355 30.747 1.00 92.06 222 ARG A C 1
ATOM 1809 O O . ARG A 1 222 ? -18.780 4.884 31.413 1.00 92.06 222 ARG A O 1
ATOM 1816 N N . GLU A 1 223 ? -17.687 6.659 30.557 1.00 89.12 223 GLU A N 1
ATOM 1817 C CA . GLU A 1 223 ? -18.546 7.701 31.134 1.00 89.12 223 GLU A CA 1
ATOM 1818 C C . GLU A 1 223 ? -19.977 7.625 30.599 1.00 89.12 223 GLU A C 1
ATOM 1820 O O . GLU A 1 223 ? -20.912 7.493 31.386 1.00 89.12 223 GLU A O 1
ATOM 1825 N N . ALA A 1 224 ? -20.161 7.550 29.279 1.00 89.56 224 ALA A N 1
ATOM 1826 C CA . ALA A 1 224 ? -21.484 7.423 28.664 1.00 89.56 224 ALA A CA 1
ATOM 1827 C C . ALA A 1 224 ? -22.251 6.192 29.182 1.00 89.56 224 ALA A C 1
ATOM 1829 O O . ALA A 1 224 ? -23.472 6.210 29.372 1.00 89.56 224 ALA A O 1
ATOM 1830 N N . LYS A 1 225 ? -21.536 5.093 29.455 1.00 90.00 225 LYS A N 1
ATOM 1831 C CA . LYS A 1 225 ? -22.147 3.894 30.034 1.00 90.00 225 LYS A CA 1
ATOM 1832 C C . LYS A 1 225 ? -22.524 4.077 31.503 1.00 90.00 225 LYS A C 1
ATOM 1834 O O . LYS A 1 225 ? -23.585 3.592 31.901 1.00 90.00 225 LYS A O 1
ATOM 1839 N N . LYS A 1 226 ? -21.707 4.781 32.293 1.00 89.31 226 LYS A N 1
ATOM 1840 C CA . LYS A 1 226 ? -22.043 5.158 33.677 1.00 89.31 226 LYS A CA 1
ATOM 1841 C C . LYS A 1 226 ? -23.276 6.048 33.724 1.00 89.31 226 LYS A C 1
ATOM 1843 O O . LYS A 1 226 ? -24.207 5.728 34.460 1.00 89.31 226 LYS A O 1
ATOM 1848 N N . GLU A 1 227 ? -23.333 7.084 32.894 1.00 88.94 227 GLU A N 1
ATOM 1849 C CA . GLU A 1 227 ? -24.482 7.991 32.817 1.00 88.94 227 GLU A CA 1
ATOM 1850 C C . GLU A 1 227 ? -25.778 7.234 32.521 1.00 88.94 227 GLU A C 1
ATOM 1852 O O . GLU A 1 227 ? -26.776 7.411 33.219 1.00 88.94 227 GLU A O 1
ATOM 1857 N N . LYS A 1 228 ? -25.746 6.296 31.567 1.00 89.69 228 LYS A N 1
ATOM 1858 C CA . LYS A 1 228 ? -26.905 5.454 31.245 1.00 89.69 228 LYS A CA 1
ATOM 1859 C C . LYS A 1 228 ? -27.345 4.570 32.417 1.00 89.69 228 LYS A C 1
ATOM 1861 O O . LYS A 1 228 ? -28.540 4.364 32.625 1.00 89.69 228 LYS A O 1
ATOM 1866 N N . ILE A 1 229 ? -26.400 4.039 33.197 1.00 89.00 229 ILE A N 1
ATOM 1867 C CA . ILE A 1 229 ? -26.709 3.284 34.423 1.00 89.00 229 ILE A CA 1
ATOM 1868 C C . ILE A 1 229 ? -27.364 4.206 35.460 1.00 89.00 229 ILE A C 1
ATOM 1870 O O . ILE A 1 229 ? -28.388 3.839 36.037 1.00 89.00 229 ILE A O 1
ATOM 1874 N N . ILE A 1 230 ? -26.813 5.403 35.673 1.00 86.56 230 ILE A N 1
ATOM 1875 C CA . ILE A 1 230 ? -27.340 6.400 36.616 1.00 86.56 230 ILE A CA 1
ATOM 1876 C C . ILE A 1 230 ? -28.755 6.822 36.227 1.00 86.56 230 ILE A C 1
ATOM 1878 O O . ILE A 1 230 ? -29.627 6.896 37.091 1.00 86.56 230 ILE A O 1
ATOM 1882 N N . GLU A 1 231 ? -29.009 7.055 34.942 1.00 89.12 231 GLU A N 1
ATOM 1883 C CA . GLU A 1 231 ? -30.330 7.415 34.435 1.00 89.12 231 GLU A CA 1
ATOM 1884 C C . GLU A 1 231 ? -31.367 6.333 34.762 1.00 89.12 231 GLU A C 1
ATOM 1886 O O . GLU A 1 231 ? -32.423 6.632 35.322 1.00 89.12 231 GLU A O 1
ATOM 1891 N N . LEU A 1 232 ? -31.049 5.058 34.511 1.00 88.88 232 LEU A N 1
ATOM 1892 C CA . LEU A 1 232 ? -31.949 3.954 34.850 1.00 88.88 232 LEU A CA 1
ATOM 1893 C C . LEU A 1 232 ? -32.183 3.839 36.363 1.00 88.88 232 LEU A C 1
ATOM 1895 O O . LEU A 1 232 ? -33.304 3.561 36.787 1.00 88.88 232 LEU A O 1
ATOM 1899 N N . ILE A 1 233 ? -31.162 4.090 37.185 1.00 86.75 233 ILE A N 1
ATOM 1900 C CA . ILE A 1 233 ? -31.309 4.117 38.649 1.00 86.75 233 ILE A CA 1
ATOM 1901 C C . ILE A 1 233 ? -32.234 5.262 39.077 1.00 86.75 233 ILE A C 1
ATOM 1903 O O . ILE A 1 233 ? -33.110 5.052 39.915 1.00 86.75 233 ILE A O 1
ATOM 1907 N N . ARG A 1 234 ? -32.087 6.454 38.485 1.00 86.25 234 ARG A N 1
ATOM 1908 C CA . ARG A 1 234 ? -32.962 7.613 38.743 1.00 86.25 234 ARG A CA 1
ATOM 1909 C C . ARG A 1 234 ? -34.408 7.356 38.317 1.00 86.25 234 ARG A C 1
ATOM 1911 O O . ARG A 1 234 ? -35.321 7.828 38.982 1.00 86.25 234 ARG A O 1
ATOM 1918 N N . GLN A 1 235 ? -34.621 6.550 37.277 1.00 86.50 235 GLN A N 1
ATOM 1919 C CA . GLN A 1 235 ? -35.942 6.046 36.873 1.00 86.50 235 GLN A CA 1
ATOM 1920 C C . GLN A 1 235 ? -36.508 4.971 37.828 1.00 86.50 235 GLN A C 1
ATOM 1922 O O . GLN A 1 235 ? -37.570 4.412 37.560 1.00 86.50 235 GLN A O 1
ATOM 1927 N N . GLY A 1 236 ? -35.803 4.633 38.914 1.00 85.25 236 GLY A N 1
ATOM 1928 C CA . GLY A 1 236 ? -36.225 3.629 39.891 1.00 85.25 236 GLY A CA 1
ATOM 1929 C C . GLY A 1 236 ? -36.026 2.183 39.432 1.00 85.25 236 GLY A C 1
ATOM 1930 O O . GLY A 1 236 ? -36.581 1.272 40.045 1.00 85.25 236 GLY A O 1
ATOM 1931 N N . LYS A 1 237 ? -35.255 1.943 38.362 1.00 87.19 237 LYS A N 1
ATOM 1932 C CA . LYS A 1 237 ? -35.045 0.591 37.833 1.00 87.19 237 LYS A CA 1
ATOM 1933 C C . LYS A 1 237 ? -34.175 -0.253 38.756 1.00 87.19 237 LYS A C 1
ATOM 1935 O O . LYS A 1 237 ? -33.113 0.165 39.218 1.00 87.19 237 LYS A O 1
ATOM 1940 N N . GLY A 1 238 ? -34.613 -1.488 38.984 1.00 85.38 238 GLY A N 1
ATOM 1941 C CA . GLY A 1 238 ? -33.866 -2.469 39.763 1.00 85.38 238 GLY A CA 1
ATOM 1942 C C . GLY A 1 238 ? -32.673 -3.037 38.989 1.00 85.38 238 GLY A C 1
ATOM 1943 O O . GLY A 1 238 ? -32.627 -3.016 37.760 1.00 85.38 238 GLY A O 1
ATOM 1944 N N . ARG A 1 239 ? -31.713 -3.644 39.699 1.00 85.50 239 ARG A N 1
ATOM 1945 C CA . ARG A 1 239 ? -30.497 -4.229 39.090 1.00 85.50 239 ARG A CA 1
ATOM 1946 C C . ARG A 1 239 ? -30.791 -5.196 37.936 1.00 85.50 239 ARG A C 1
ATOM 1948 O O . ARG A 1 239 ? -30.084 -5.177 36.935 1.00 85.50 239 ARG A O 1
ATOM 1955 N N . ARG A 1 240 ? -31.833 -6.029 38.064 1.00 84.69 240 ARG A N 1
ATOM 1956 C CA . ARG A 1 240 ? -32.237 -6.995 37.022 1.00 84.69 240 ARG A CA 1
ATOM 1957 C C . ARG A 1 240 ? -32.727 -6.303 35.746 1.00 84.69 240 ARG A C 1
ATOM 1959 O O . ARG A 1 240 ? -32.356 -6.724 34.656 1.00 84.69 240 ARG A O 1
ATOM 1966 N N . GLU A 1 241 ? -33.499 -5.228 35.878 1.00 85.50 241 GLU A N 1
ATOM 1967 C CA . GLU A 1 241 ? -33.990 -4.455 34.732 1.00 85.50 241 GLU A CA 1
ATOM 1968 C C . GLU A 1 241 ? -32.851 -3.699 34.037 1.00 85.50 241 GLU A C 1
ATOM 1970 O O . GLU A 1 241 ? -32.798 -3.654 32.810 1.00 85.50 241 GLU A O 1
ATOM 1975 N N . ILE A 1 242 ? -31.905 -3.150 34.810 1.00 87.44 242 ILE A N 1
ATOM 1976 C CA . ILE A 1 242 ? -30.709 -2.479 34.278 1.00 87.44 242 ILE A CA 1
ATOM 1977 C C . ILE A 1 242 ? -29.864 -3.460 33.457 1.00 87.44 242 ILE A C 1
ATOM 1979 O O . ILE A 1 242 ? -29.463 -3.144 32.338 1.00 87.44 242 ILE A O 1
ATOM 1983 N N . ILE A 1 243 ? -29.643 -4.669 33.980 1.00 88.25 243 ILE A N 1
ATOM 1984 C CA . ILE A 1 243 ? -28.920 -5.744 33.285 1.00 88.25 243 ILE A CA 1
ATOM 1985 C C . ILE A 1 243 ? -29.568 -6.075 31.944 1.00 88.25 243 ILE A C 1
ATOM 1987 O O . ILE A 1 243 ? -28.867 -6.130 30.936 1.00 88.25 243 ILE A O 1
ATOM 1991 N N . GLN A 1 244 ? -30.892 -6.253 31.916 1.00 86.50 244 GLN A N 1
ATOM 1992 C CA . GLN A 1 244 ? -31.612 -6.561 30.680 1.00 86.50 244 GLN A CA 1
ATOM 1993 C C . GLN A 1 244 ? -31.552 -5.408 29.674 1.00 86.50 244 GLN A C 1
ATOM 1995 O O . GLN A 1 244 ? -31.307 -5.647 28.496 1.00 86.50 244 GLN A O 1
ATOM 2000 N N . LYS A 1 245 ? -31.728 -4.159 30.125 1.00 86.75 245 LYS A N 1
ATOM 2001 C CA . LYS A 1 245 ? -31.720 -2.984 29.238 1.00 86.75 245 LYS A CA 1
ATOM 2002 C C . LYS A 1 245 ? -30.342 -2.657 28.663 1.00 86.75 245 LYS A C 1
ATOM 2004 O O . LYS A 1 245 ? -30.257 -2.192 27.530 1.00 86.75 245 LYS A O 1
ATOM 2009 N N . ILE A 1 246 ? -29.277 -2.829 29.444 1.00 84.75 246 ILE A N 1
ATOM 2010 C CA . ILE A 1 246 ? -27.911 -2.470 29.028 1.00 84.75 246 ILE A CA 1
ATOM 2011 C C . ILE A 1 246 ? -27.183 -3.672 28.405 1.00 84.75 246 ILE A C 1
ATOM 2013 O O . ILE A 1 24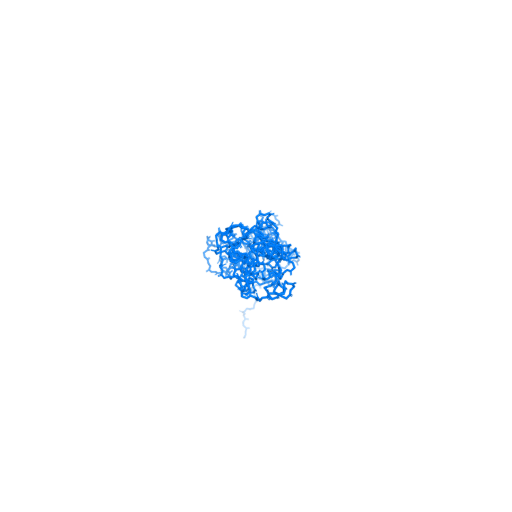6 ? -26.235 -3.486 27.646 1.00 84.75 246 ILE A O 1
ATOM 2017 N N . GLY A 1 247 ? -27.628 -4.902 28.677 1.00 83.56 247 GLY A N 1
ATOM 2018 C CA . GLY A 1 247 ? -27.000 -6.116 28.153 1.00 83.56 247 GLY A CA 1
ATOM 2019 C C . GLY A 1 247 ? -25.649 -6.421 28.809 1.00 83.56 247 GLY A C 1
ATOM 2020 O O . GLY A 1 247 ? -24.717 -6.850 28.135 1.00 83.56 247 GLY A O 1
ATOM 2021 N N . ILE A 1 248 ? -25.521 -6.176 30.117 1.00 84.06 248 ILE A N 1
ATOM 2022 C CA . ILE A 1 248 ? -24.282 -6.382 30.895 1.00 84.06 248 ILE A CA 1
ATOM 2023 C C . ILE A 1 248 ? -24.437 -7.515 31.905 1.00 84.06 248 ILE A C 1
ATOM 2025 O O . ILE A 1 248 ? -25.538 -7.793 32.371 1.00 84.06 248 ILE A O 1
ATOM 2029 N N . LYS A 1 249 ? -23.337 -8.169 32.296 1.00 85.00 249 LYS A N 1
ATOM 2030 C CA . LYS A 1 249 ? -23.397 -9.207 33.334 1.00 85.00 249 LYS A CA 1
ATOM 2031 C C . LYS A 1 249 ? -23.603 -8.572 34.713 1.00 85.00 249 LYS A C 1
ATOM 2033 O O . LYS A 1 249 ? -23.186 -7.444 34.965 1.00 85.00 249 LYS A O 1
ATOM 2038 N N . TYR A 1 250 ? -24.193 -9.333 35.639 1.00 83.62 250 TYR A N 1
ATOM 2039 C CA . TYR A 1 250 ? -24.466 -8.868 37.007 1.00 83.62 250 TYR A CA 1
ATOM 2040 C C . TYR A 1 250 ? -23.203 -8.384 37.738 1.00 83.62 250 TYR A C 1
ATOM 2042 O O . TYR A 1 250 ? -23.251 -7.390 38.457 1.00 83.62 250 TYR A O 1
ATOM 2050 N N . LYS A 1 251 ? -22.069 -9.070 37.532 1.00 84.50 251 LYS A N 1
ATOM 2051 C CA . LYS A 1 251 ? -20.780 -8.699 38.130 1.00 84.50 251 LYS A CA 1
ATOM 2052 C C . LYS A 1 251 ? -20.264 -7.363 37.588 1.00 84.50 251 LYS A C 1
ATOM 2054 O O . LYS A 1 251 ? -19.929 -6.502 38.388 1.00 84.50 251 LYS A O 1
ATOM 2059 N N . ASP A 1 252 ? -20.311 -7.169 36.270 1.00 84.94 252 ASP A N 1
ATOM 2060 C CA . ASP A 1 252 ? -19.871 -5.926 35.624 1.00 84.94 252 ASP A CA 1
ATOM 2061 C C . ASP A 1 252 ? -20.735 -4.737 36.079 1.00 84.94 252 ASP A C 1
ATOM 2063 O O . ASP A 1 252 ? -20.208 -3.681 36.408 1.00 84.94 252 ASP A O 1
ATOM 2067 N N . LEU A 1 253 ? -22.061 -4.917 36.210 1.00 86.75 253 LEU A N 1
ATOM 2068 C CA . LEU A 1 253 ? -22.925 -3.894 36.822 1.00 86.75 253 LEU A CA 1
ATOM 2069 C C . LEU A 1 253 ? -22.475 -3.557 38.254 1.00 86.75 253 LEU A C 1
ATOM 2071 O O . LEU A 1 253 ? -22.529 -2.400 38.658 1.00 86.75 253 LEU A O 1
ATOM 2075 N N . GLY A 1 254 ? -22.042 -4.552 39.029 1.00 85.88 254 GLY A N 1
ATOM 2076 C CA . GLY A 1 254 ? -21.497 -4.343 40.370 1.00 85.88 254 GLY A CA 1
ATOM 2077 C C . GLY A 1 254 ? -20.239 -3.470 40.382 1.00 85.88 254 GLY A C 1
ATOM 2078 O O . GLY A 1 254 ? -20.110 -2.627 41.270 1.00 85.88 254 GLY A O 1
ATOM 2079 N N . ASP A 1 255 ? -19.358 -3.638 39.397 1.00 86.94 255 ASP A N 1
ATOM 2080 C CA . ASP A 1 255 ? -18.133 -2.843 39.255 1.00 86.94 255 ASP A CA 1
ATOM 2081 C C . ASP A 1 255 ? -18.467 -1.392 38.869 1.00 86.94 255 ASP A C 1
ATOM 2083 O O . ASP A 1 255 ? -18.033 -0.465 39.553 1.00 86.94 255 ASP A O 1
ATOM 2087 N N . PHE A 1 256 ? -19.366 -1.182 37.899 1.00 87.81 256 PHE A N 1
ATOM 2088 C CA . PHE A 1 256 ? -19.881 0.156 37.571 1.00 87.81 256 PHE A CA 1
ATOM 2089 C C . PHE A 1 256 ? -20.540 0.852 38.768 1.00 87.81 256 PHE A C 1
ATOM 2091 O O . PHE A 1 256 ? -20.265 2.018 39.034 1.00 87.81 256 PHE A O 1
ATOM 2098 N N . LEU A 1 257 ? -21.409 0.153 39.507 1.00 85.88 257 LEU A N 1
ATOM 2099 C CA . LEU A 1 257 ? -22.078 0.719 40.682 1.00 85.88 257 LEU A CA 1
ATOM 2100 C C . LEU A 1 257 ? -21.079 1.121 41.766 1.00 85.88 257 LEU A C 1
ATOM 2102 O O . LEU A 1 257 ? -21.288 2.127 42.439 1.00 85.88 257 LEU A O 1
ATOM 2106 N N . ARG A 1 258 ? -20.012 0.338 41.949 1.00 86.19 258 ARG A N 1
ATOM 2107 C CA . ARG A 1 258 ? -18.947 0.671 42.892 1.00 86.19 258 ARG A CA 1
ATOM 2108 C C . ARG A 1 258 ? -18.235 1.949 42.466 1.00 86.19 258 ARG A C 1
ATOM 2110 O O . ARG A 1 258 ? -18.156 2.862 43.278 1.00 86.19 258 ARG A O 1
ATOM 2117 N N . GLU A 1 259 ? -17.830 2.039 41.200 1.00 85.19 259 GLU A N 1
ATOM 2118 C CA . GLU A 1 259 ? -17.175 3.232 40.652 1.00 85.19 259 GLU A CA 1
ATOM 2119 C C . GLU A 1 259 ? -18.051 4.488 40.780 1.00 85.19 259 GLU A C 1
ATOM 2121 O O . GLU A 1 259 ? -17.554 5.530 41.187 1.00 85.19 259 GLU A O 1
ATOM 2126 N N . ILE A 1 260 ? -19.353 4.395 40.482 1.00 85.88 260 ILE A N 1
ATOM 2127 C CA . ILE A 1 260 ? -20.301 5.523 40.582 1.00 85.88 260 ILE A CA 1
ATOM 2128 C C . ILE A 1 260 ? -20.503 5.970 42.045 1.00 85.88 260 ILE A C 1
ATOM 2130 O O . ILE A 1 260 ? -20.707 7.148 42.338 1.00 85.88 260 ILE A O 1
ATOM 2134 N N . ILE A 1 261 ? -20.481 5.028 42.993 1.00 84.62 261 ILE A N 1
ATOM 2135 C CA . ILE A 1 261 ? -20.573 5.346 44.426 1.00 84.62 261 ILE A CA 1
ATOM 2136 C C . ILE A 1 261 ? -19.267 5.980 44.919 1.00 84.62 261 ILE A C 1
ATOM 2138 O O . ILE A 1 261 ? -19.307 6.906 45.727 1.00 84.62 261 ILE A O 1
ATOM 2142 N N . GLU A 1 262 ? -18.120 5.482 44.456 1.00 85.50 262 GLU A N 1
ATOM 2143 C CA . GLU A 1 262 ? -16.795 6.007 44.800 1.00 85.50 262 GLU A CA 1
ATOM 2144 C C . GLU A 1 262 ? -16.558 7.406 44.217 1.00 85.50 262 GLU A C 1
ATOM 2146 O O . GLU A 1 262 ? -15.964 8.237 44.901 1.00 85.50 262 GLU A O 1
ATOM 2151 N N . SER A 1 263 ? -17.087 7.709 43.024 1.00 79.94 263 SER A N 1
ATOM 2152 C CA . SER A 1 263 ? -17.050 9.062 42.445 1.00 79.94 263 SER A CA 1
ATOM 2153 C C . SER A 1 263 ? -18.003 10.052 43.128 1.00 79.94 263 SER A C 1
ATOM 2155 O O . SER A 1 263 ? -17.929 11.254 42.882 1.00 79.94 263 SER A O 1
ATOM 2157 N N . GLY A 1 264 ? -18.887 9.576 44.012 1.00 74.88 264 GLY A N 1
ATOM 2158 C CA . GLY A 1 264 ? -19.848 10.407 44.741 1.00 74.88 264 GLY A CA 1
ATOM 2159 C C . GLY A 1 264 ? -21.091 10.800 43.934 1.00 74.88 264 GLY A C 1
ATOM 2160 O O . GLY A 1 264 ? -21.959 11.499 44.458 1.00 74.88 264 GLY A O 1
ATOM 2161 N N . GLU A 1 265 ? -21.225 10.315 42.698 1.00 72.75 265 GLU A N 1
ATOM 2162 C CA . GLU A 1 265 ? -22.381 10.559 41.823 1.00 72.75 265 GLU A CA 1
ATOM 2163 C C . GLU A 1 265 ? -23.668 9.884 42.335 1.00 72.75 265 GLU A C 1
ATOM 2165 O O . GLU A 1 265 ? -24.780 10.314 42.012 1.00 72.75 265 GLU A O 1
ATOM 2170 N N . LEU A 1 266 ? -23.532 8.857 43.183 1.00 67.81 266 LEU A N 1
ATOM 2171 C CA . LEU A 1 266 ? -24.626 8.251 43.944 1.00 67.81 266 LEU A CA 1
ATOM 2172 C C . LEU A 1 266 ? -24.265 8.124 45.430 1.00 67.81 266 LEU A C 1
ATOM 2174 O O . LEU A 1 266 ? -23.222 7.585 45.799 1.00 67.81 266 LEU A O 1
ATOM 2178 N N . LYS A 1 267 ? -25.176 8.542 46.318 1.00 62.16 267 LYS A N 1
ATOM 2179 C CA . LYS A 1 267 ? -25.029 8.317 47.765 1.00 62.16 267 LYS A CA 1
ATOM 2180 C C . LYS A 1 267 ? -25.229 6.833 48.095 1.00 62.16 267 LYS A C 1
ATOM 2182 O O . LYS A 1 267 ? -26.144 6.190 47.578 1.00 62.16 267 LYS A O 1
ATOM 2187 N N . LYS A 1 268 ? -24.425 6.288 49.021 1.00 50.97 268 LYS A N 1
ATOM 2188 C CA . LYS A 1 268 ? -24.698 4.980 49.649 1.00 50.97 268 LYS A CA 1
ATOM 2189 C C . LYS A 1 268 ? -26.048 5.045 50.369 1.00 50.97 268 LYS A C 1
ATOM 2191 O O . LYS A 1 268 ? -26.116 5.492 51.511 1.00 50.97 268 LYS A O 1
ATOM 2196 N N . ASN A 1 269 ? -27.109 4.544 49.745 1.00 45.00 269 ASN A N 1
ATOM 2197 C CA . ASN A 1 269 ? -28.367 4.312 50.447 1.00 45.00 269 ASN A CA 1
ATOM 2198 C C . ASN A 1 269 ? -28.188 3.125 51.403 1.00 45.00 269 ASN A C 1
ATOM 2200 O O . ASN A 1 269 ? -28.338 1.968 51.019 1.00 45.00 269 ASN A O 1
ATOM 2204 N N . LYS A 1 270 ? -27.861 3.418 52.668 1.00 42.56 270 LYS A N 1
ATOM 2205 C CA . LYS A 1 270 ? -27.906 2.445 53.775 1.00 42.56 270 LYS A CA 1
ATOM 2206 C C . LYS A 1 270 ? -29.344 2.066 54.181 1.00 42.56 270 LYS A C 1
ATOM 2208 O O . LYS A 1 270 ? -29.509 1.180 55.012 1.00 42.56 270 LYS A O 1
ATOM 2213 N N . GLU A 1 271 ? -30.376 2.678 53.597 1.00 37.03 271 GLU A N 1
ATOM 2214 C CA . GLU A 1 271 ? -31.764 2.539 54.072 1.00 37.03 271 GLU A CA 1
ATOM 2215 C C . GLU A 1 271 ? -32.655 1.576 53.272 1.00 37.03 271 GLU A C 1
ATOM 2217 O O . GLU A 1 271 ? -33.627 1.064 53.822 1.00 37.03 271 GLU A O 1
ATOM 2222 N N . SER A 1 272 ? -32.316 1.191 52.036 1.00 34.56 272 SER A N 1
ATOM 2223 C CA . SER A 1 272 ? -33.166 0.262 51.260 1.00 34.56 272 SER A CA 1
ATOM 2224 C C . SER A 1 272 ? -33.002 -1.218 51.646 1.00 34.56 272 SER A C 1
ATOM 2226 O O . SER A 1 272 ? -33.730 -2.078 51.157 1.00 34.56 272 SER A O 1
ATOM 2228 N N . SER A 1 273 ? -32.086 -1.537 52.567 1.00 36.94 273 SER A N 1
ATOM 2229 C CA . SER A 1 273 ? -31.858 -2.912 53.046 1.00 36.94 273 SER A CA 1
ATOM 2230 C C . SER A 1 273 ? -32.784 -3.346 54.193 1.00 36.94 273 SER A C 1
ATOM 2232 O O . SER A 1 273 ? -32.699 -4.495 54.623 1.00 36.94 273 SER A O 1
ATOM 2234 N N . LYS A 1 274 ? -33.668 -2.470 54.700 1.00 36.00 274 LYS A N 1
ATOM 2235 C CA . LYS A 1 274 ? -34.639 -2.828 55.754 1.00 36.00 274 LYS A CA 1
ATOM 2236 C C . LYS A 1 274 ? -36.079 -3.035 55.271 1.00 36.00 274 LYS A C 1
ATOM 2238 O O . LYS A 1 274 ? -36.859 -3.593 56.033 1.00 36.00 274 LYS A O 1
ATOM 2243 N N . VAL A 1 275 ? -36.427 -2.668 54.034 1.00 36.28 275 VAL A N 1
ATOM 2244 C CA . VAL A 1 275 ? -37.820 -2.787 53.550 1.00 36.28 275 VAL A CA 1
ATOM 2245 C C . VAL A 1 275 ? -38.080 -4.099 52.791 1.00 36.28 275 VAL A C 1
ATOM 2247 O O . VAL A 1 275 ? -39.137 -4.684 52.963 1.00 36.28 275 VAL A O 1
ATOM 2250 N N . ASN A 1 276 ? -37.091 -4.684 52.102 1.00 35.44 276 ASN A N 1
ATOM 2251 C CA . ASN A 1 276 ? -37.292 -5.927 51.325 1.00 35.44 276 ASN A CA 1
ATOM 2252 C C . ASN A 1 276 ? -37.070 -7.246 52.098 1.00 35.44 276 ASN A C 1
ATOM 2254 O O . ASN A 1 276 ? -36.957 -8.303 51.483 1.00 35.44 276 ASN A O 1
ATOM 2258 N N . ARG A 1 277 ? -36.971 -7.220 53.435 1.00 33.25 277 ARG A N 1
ATOM 2259 C CA . ARG A 1 277 ? -36.886 -8.451 54.254 1.00 33.25 277 ARG A CA 1
ATOM 2260 C C . ARG A 1 277 ? -38.242 -8.964 54.749 1.00 33.25 277 ARG A C 1
ATOM 2262 O O . ARG A 1 277 ? -38.260 -10.017 55.375 1.00 33.25 277 ARG A O 1
ATOM 2269 N N . ARG A 1 278 ? -39.344 -8.243 54.505 1.00 36.69 278 ARG A N 1
ATOM 2270 C CA . ARG A 1 278 ? -40.684 -8.627 54.985 1.00 36.69 278 ARG A CA 1
ATOM 2271 C C . ARG A 1 278 ? -41.563 -9.354 53.962 1.00 36.69 278 ARG A C 1
ATOM 2273 O O . ARG A 1 278 ? -42.505 -9.995 54.393 1.00 36.69 278 ARG A O 1
ATOM 2280 N N . ASP A 1 279 ? -41.189 -9.398 52.683 1.00 39.16 279 ASP A N 1
ATOM 2281 C CA . ASP A 1 279 ? -42.011 -10.048 51.641 1.00 39.16 279 ASP A CA 1
ATOM 2282 C C . ASP A 1 279 ? -41.511 -11.455 51.244 1.00 39.16 279 ASP A C 1
ATOM 2284 O O . ASP A 1 279 ? -41.708 -11.904 50.119 1.00 39.16 279 ASP A O 1
ATOM 2288 N N . LEU A 1 280 ? -40.811 -12.154 52.145 1.00 36.56 280 LEU A N 1
ATOM 2289 C CA . LEU A 1 280 ? -40.283 -13.513 51.911 1.00 36.56 280 LEU A CA 1
ATOM 2290 C C . LEU A 1 280 ? -40.626 -14.507 53.032 1.00 36.56 280 LEU A C 1
ATOM 2292 O O . LEU A 1 280 ? -40.052 -15.591 53.088 1.00 36.56 280 LEU A O 1
ATOM 2296 N N . ILE A 1 281 ? -41.557 -14.151 53.919 1.00 40.62 281 ILE A N 1
ATOM 2297 C CA . ILE A 1 281 ? -42.137 -15.074 54.897 1.00 40.62 281 ILE A CA 1
ATOM 2298 C C . ILE A 1 281 ? -43.650 -14.926 54.805 1.00 40.62 281 ILE A C 1
ATOM 2300 O O . ILE A 1 281 ? -44.239 -14.197 55.586 1.00 40.62 281 ILE A O 1
ATOM 2304 N N . GLU A 1 282 ? -44.253 -15.543 53.797 1.00 44.59 282 GLU A N 1
ATOM 2305 C CA . GLU A 1 282 ? -45.591 -16.133 53.870 1.00 44.59 282 GLU A CA 1
ATOM 2306 C C . GLU A 1 282 ? -45.854 -16.869 52.551 1.00 44.59 282 GLU A C 1
ATOM 2308 O O . GLU A 1 282 ? -45.568 -16.344 51.478 1.00 44.59 282 GLU A O 1
ATOM 2313 N N . GLN A 1 283 ? -46.412 -18.076 52.670 1.00 41.44 283 GLN A N 1
ATOM 2314 C CA . GLN A 1 283 ? -46.698 -19.069 51.624 1.00 41.44 283 GLN A CA 1
ATOM 2315 C C . GLN A 1 283 ? -45.578 -20.071 51.319 1.00 41.44 283 GLN A C 1
ATOM 2317 O O . GLN A 1 283 ? -45.109 -20.187 50.193 1.00 41.44 283 GLN A O 1
ATOM 2322 N N . ASP A 1 284 ? -45.237 -20.872 52.328 1.00 39.59 284 ASP A N 1
ATOM 2323 C CA . ASP A 1 284 ? -45.274 -22.325 52.125 1.00 39.59 284 ASP A CA 1
ATOM 2324 C C . ASP A 1 284 ? -45.714 -23.003 53.432 1.00 39.59 284 ASP A C 1
ATOM 2326 O O . ASP A 1 284 ? -44.905 -23.491 54.213 1.00 39.59 284 ASP A O 1
ATOM 2330 N N . ASP A 1 285 ? -47.020 -22.935 53.701 1.00 36.22 285 ASP A N 1
ATOM 2331 C CA . ASP A 1 285 ? -47.707 -23.805 54.654 1.00 36.22 285 ASP A CA 1
ATOM 2332 C C . ASP A 1 285 ? -48.992 -24.312 53.982 1.00 36.22 285 ASP A C 1
ATOM 2334 O O . ASP A 1 285 ? -50.006 -23.618 53.917 1.00 36.22 285 ASP A O 1
ATOM 2338 N N . GLY A 1 286 ? -48.915 -25.543 53.474 1.00 37.88 286 GLY A N 1
ATOM 2339 C CA . GLY A 1 286 ? -50.015 -26.506 53.441 1.00 37.88 286 GLY A CA 1
ATOM 2340 C C . GLY A 1 286 ? -51.140 -26.302 52.422 1.00 37.88 286 GLY A C 1
ATOM 2341 O O . GLY A 1 286 ? -52.117 -25.601 52.689 1.00 37.88 286 GLY A O 1
ATOM 2342 N N . ARG A 1 287 ? -51.111 -27.109 51.354 1.00 36.16 287 ARG A N 1
ATOM 2343 C CA . ARG A 1 287 ? -52.107 -28.174 51.108 1.00 36.16 287 ARG A CA 1
ATOM 2344 C C . ARG A 1 287 ? -51.691 -29.091 49.967 1.00 36.16 287 ARG A C 1
ATOM 2346 O O . ARG A 1 287 ? -51.306 -28.565 48.904 1.00 36.16 287 ARG A O 1
#

Radius of gyration: 38.87 Å; chains: 1; bounding box: 88×43×120 Å

Foldseek 3Di:
DDPPPVVVVVLLVQLLVVLVVVDQLVRSCVVSVHDSVVSLVSQVVCCVVVVDPPCSSPSVVVVLVVLLVQLLVCLQVLAALVRSCVVVVHDSVVSVVSVVVCCVVVVDPPVSNVSRDDDVLLVVLLVCVVVVDALVRNCVVVVPPDSVVSVVSQVVCVVVVSDQAHDPCPPLLVVLVVVLLQLDDLVRSCVVVVHDSVVSVVSVVVCCVRNVDHPVSSVVNNVVLLVLLVVCVVVVHDLVRSCVVSVDDSVVVVVSVVVCCVVVVDPPPPPPVPPPPPPPPDDDDDD